Protein AF-0000000076344567 (afdb_homodimer)

Solvent-accessible surface area (backbone atoms only — not comparable to full-atom values): 13598 Å² total; per-residue (Å²): 131,78,65,81,36,56,46,54,62,53,52,70,66,54,84,58,47,42,49,48,35,62,71,49,71,51,82,70,24,29,34,24,39,29,33,40,60,44,65,60,63,74,26,29,35,82,85,33,30,39,35,44,37,30,70,36,54,34,31,32,37,35,37,40,58,94,84,44,74,48,74,44,80,39,41,57,37,22,30,39,60,46,53,51,54,42,35,35,24,52,24,75,22,51,26,33,33,41,37,39,30,46,56,73,50,46,75,50,47,70,53,83,73,84,75,56,88,76,51,54,83,44,49,26,66,75,78,80,112,130,77,66,80,37,56,46,55,63,53,52,70,66,58,83,58,47,41,50,48,33,61,72,49,70,50,82,69,24,30,34,25,38,31,33,41,60,43,66,61,64,74,26,27,35,83,87,32,28,38,34,43,36,28,70,35,52,33,31,33,40,35,36,41,57,96,86,44,75,48,73,45,80,40,43,56,36,22,29,38,59,46,54,52,54,42,35,36,24,52,23,76,21,51,26,33,33,40,36,40,29,47,55,75,50,45,76,53,47,69,52,81,72,84,75,57,88,76,52,54,82,44,48,25,70,74,76,82,112

Secondary structure (DSSP, 8-state):
-PPPEEHHHHHHH--STT--EEEEEETTEEEEEEEEEE----B--TT--EEEEEEEEEEEEEEEETTEEEEEEEETTEEEEE-TT-EEEEEEEEEEEEEEEETT--TTTT--SPPPTT-----S-GGG-/-PPPEEHHHHHHH--SBT--EEEEEETTEEEEEEEEEE----B--TT--EEEEEEEEEEEEEEEETTEEEEEEEETTEEEEE-TT-EEEEEEEEEEEEEEEETT--TTTT--SPPPTT-----S-TT--

Structure (mmCIF, N/CA/C/O backbone):
data_AF-0000000076344567-model_v1
#
loop_
_entity.id
_entity.type
_entity.pdbx_description
1 polymer 'Cupin type-2 domain-containing protein'
#
loop_
_atom_site.group_PDB
_atom_site.id
_atom_site.type_symbol
_atom_site.label_atom_id
_atom_site.label_alt_id
_atom_site.label_comp_id
_atom_site.label_asym_id
_atom_site.label_entity_id
_atom_site.label_seq_id
_atom_site.pdbx_PDB_ins_code
_atom_site.Cartn_x
_atom_site.Cartn_y
_atom_site.Cartn_z
_atom_site.occupancy
_atom_site.B_iso_or_equiv
_atom_site.auth_seq_id
_atom_site.auth_comp_id
_atom_site.auth_asym_id
_atom_site.auth_atom_id
_atom_site.pdbx_PDB_model_num
ATOM 1 N N . MET A 1 1 ? -16.391 12.883 2.844 1 79 1 MET A N 1
ATOM 2 C CA . MET A 1 1 ? -15.094 12.57 3.453 1 79 1 MET A CA 1
ATOM 3 C C . MET A 1 1 ? -14.852 11.062 3.471 1 79 1 MET A C 1
ATOM 5 O O . MET A 1 1 ? -15.734 10.289 3.836 1 79 1 MET A O 1
ATOM 9 N N . PRO A 1 2 ? -13.602 10.641 2.99 1 87.31 2 PRO A N 1
ATOM 10 C CA . PRO A 1 2 ? -13.367 9.203 3.082 1 87.31 2 PRO A CA 1
ATOM 11 C C . PRO A 1 2 ? -13.359 8.695 4.52 1 87.31 2 PRO A C 1
ATOM 13 O O . PRO A 1 2 ? -13.062 9.453 5.445 1 87.31 2 PRO A O 1
ATOM 16 N N . ALA A 1 3 ? -13.758 7.477 4.699 1 94.5 3 ALA A N 1
ATOM 17 C CA . ALA A 1 3 ? -13.727 6.832 6.012 1 94.5 3 ALA A CA 1
ATOM 18 C C . ALA A 1 3 ? -12.375 6.168 6.258 1 94.5 3 ALA A C 1
ATOM 20 O O . ALA A 1 3 ? -11.672 5.805 5.312 1 94.5 3 ALA A O 1
ATOM 21 N N . VAL A 1 4 ? -12.039 6.062 7.633 1 98.5 4 VAL A N 1
ATOM 22 C CA . VAL A 1 4 ? -10.906 5.223 8.016 1 98.5 4 VAL A CA 1
ATOM 23 C C . VAL A 1 4 ? -11.195 3.768 7.648 1 98.5 4 VAL A C 1
ATOM 25 O O . VAL A 1 4 ? -12.289 3.258 7.918 1 98.5 4 VAL A O 1
ATOM 28 N N . VAL A 1 5 ? -10.281 3.125 6.984 1 98.69 5 VAL A N 1
ATOM 29 C CA . VAL A 1 5 ? -10.414 1.725 6.598 1 98.69 5 VAL A CA 1
ATOM 30 C C . VAL A 1 5 ? -9.648 0.841 7.578 1 98.69 5 VAL A C 1
ATOM 32 O O . VAL A 1 5 ? -8.414 0.906 7.652 1 98.69 5 VAL A O 1
ATOM 35 N N . PRO A 1 6 ? -10.289 0.003 8.336 1 98.62 6 PRO A N 1
ATOM 36 C CA . PRO A 1 6 ? -9.609 -0.857 9.305 1 98.62 6 PRO A CA 1
ATOM 37 C C . PRO A 1 6 ? -9.039 -2.125 8.68 1 98.62 6 PRO A C 1
ATOM 39 O O . PRO A 1 6 ? -9.648 -3.195 8.773 1 98.62 6 PRO A O 1
ATOM 42 N N . ILE A 1 7 ? -7.844 -2.092 8.148 1 98.75 7 ILE A N 1
ATOM 43 C CA . ILE A 1 7 ? -7.254 -3.129 7.312 1 98.75 7 ILE A CA 1
ATOM 44 C C . ILE A 1 7 ? -7.047 -4.402 8.133 1 98.75 7 ILE A C 1
ATOM 46 O O . ILE A 1 7 ? -7.391 -5.496 7.684 1 98.75 7 ILE A O 1
ATOM 50 N N . ILE A 1 8 ? -6.453 -4.277 9.297 1 97.19 8 ILE A N 1
ATOM 51 C CA . ILE A 1 8 ? -6.164 -5.453 10.109 1 97.19 8 ILE A CA 1
ATOM 52 C C . ILE A 1 8 ? -7.465 -6.184 10.438 1 97.19 8 ILE A C 1
ATOM 54 O O . ILE A 1 8 ? -7.523 -7.414 10.391 1 97.19 8 ILE A O 1
ATOM 58 N N . ASP A 1 9 ? -8.523 -5.438 10.828 1 97.62 9 ASP A N 1
ATOM 59 C CA . ASP A 1 9 ? -9.82 -6.051 11.102 1 97.62 9 ASP A CA 1
ATOM 60 C C . ASP A 1 9 ? -10.359 -6.77 9.867 1 97.62 9 ASP A C 1
ATOM 62 O O . ASP A 1 9 ? -10.914 -7.867 9.969 1 97.62 9 ASP A O 1
ATOM 66 N N . GLN A 1 10 ? -10.266 -6.109 8.703 1 98.25 10 GLN A N 1
ATOM 67 C CA . GLN A 1 10 ? -10.75 -6.719 7.465 1 98.25 10 GLN A CA 1
ATOM 68 C C . GLN A 1 10 ? -9.992 -8.008 7.164 1 98.25 10 GLN A C 1
ATOM 70 O O . GLN A 1 10 ? -10.602 -9.031 6.824 1 98.25 10 GLN A O 1
ATOM 75 N N . LEU A 1 11 ? -8.688 -7.953 7.289 1 98.19 11 LEU A N 1
ATOM 76 C CA . LEU A 1 11 ? -7.871 -9.141 7.039 1 98.19 11 LEU A CA 1
ATOM 77 C C . LEU A 1 11 ? -8.242 -10.266 7.996 1 98.19 11 LEU A C 1
ATOM 79 O O . LEU A 1 11 ? -8.336 -11.43 7.594 1 98.19 11 LEU A O 1
ATOM 83 N N . SER A 1 12 ? -8.461 -9.922 9.234 1 97.06 12 SER A N 1
ATOM 84 C CA . SER A 1 12 ? -8.773 -10.914 10.258 1 97.06 12 SER A CA 1
ATOM 85 C C . SER A 1 12 ? -10.125 -11.57 9.992 1 97.06 12 SER A C 1
ATOM 87 O O . SER A 1 12 ? -10.367 -12.703 10.414 1 97.06 12 SER A O 1
ATOM 89 N N . ALA A 1 13 ? -10.961 -10.867 9.289 1 97.12 13 ALA A N 1
ATOM 90 C CA . ALA A 1 13 ? -12.328 -11.328 9.078 1 97.12 13 ALA A CA 1
ATOM 91 C C . ALA A 1 13 ? -12.422 -12.242 7.859 1 97.12 13 ALA A C 1
ATOM 93 O O . ALA A 1 13 ? -13.422 -12.938 7.672 1 97.12 13 ALA A O 1
ATOM 94 N N . ILE A 1 14 ? -11.414 -12.281 7.004 1 96.25 14 ILE A N 1
ATOM 95 C CA . ILE A 1 14 ? -11.484 -13.086 5.785 1 96.25 14 ILE A CA 1
ATOM 96 C C . ILE A 1 14 ? -11.219 -14.547 6.117 1 96.25 14 ILE A C 1
ATOM 98 O O . ILE A 1 14 ? -10.242 -14.875 6.785 1 96.25 14 ILE A O 1
ATOM 102 N N . ASP A 1 15 ? -12.062 -15.414 5.605 1 94.31 15 ASP A N 1
ATOM 103 C CA . ASP A 1 15 ? -11.883 -16.828 5.926 1 94.31 15 ASP A CA 1
ATOM 104 C C . ASP A 1 15 ? -11.859 -17.672 4.656 1 94.31 15 ASP A C 1
ATOM 106 O O . ASP A 1 15 ? -11.633 -18.891 4.723 1 94.31 15 ASP A O 1
ATOM 110 N N . THR A 1 16 ? -12.188 -17.172 3.535 1 96.38 16 THR A N 1
ATOM 111 C CA . THR A 1 16 ? -12.102 -17.875 2.252 1 96.38 16 THR A CA 1
ATOM 112 C C . THR A 1 16 ? -10.844 -17.453 1.5 1 96.38 16 THR A C 1
ATOM 114 O O . THR A 1 16 ? -10.625 -16.281 1.242 1 96.38 16 THR A O 1
ATOM 117 N N . PRO A 1 17 ? -10.023 -18.406 1.155 1 97.88 17 PRO A N 1
ATOM 118 C CA . PRO A 1 17 ? -8.805 -18.047 0.44 1 97.88 17 PRO A CA 1
ATOM 119 C C . PRO A 1 17 ? -9.062 -17.656 -1.015 1 97.88 17 PRO A C 1
ATOM 121 O O . PRO A 1 17 ? -10.078 -18.047 -1.59 1 97.88 17 PRO A O 1
ATOM 124 N N . TRP A 1 18 ? -8.094 -16.891 -1.597 1 98.06 18 TRP A N 1
ATOM 125 C CA . TRP A 1 18 ? -8.047 -16.531 -3.01 1 98.06 18 TRP A CA 1
ATOM 126 C C . TRP A 1 18 ? -9.344 -15.859 -3.441 1 98.06 18 TRP A C 1
ATOM 128 O O . TRP A 1 18 ? -9.883 -16.156 -4.516 1 98.06 18 TRP A O 1
ATOM 138 N N . ASP A 1 19 ? -9.859 -15.047 -2.592 1 96.38 19 ASP A N 1
ATOM 139 C CA . ASP A 1 19 ? -11.016 -14.195 -2.846 1 96.38 19 ASP A CA 1
ATOM 140 C C . ASP A 1 19 ? -10.742 -12.75 -2.43 1 96.38 19 A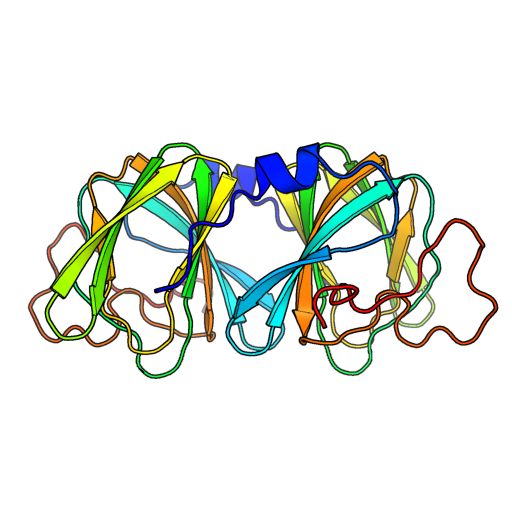SP A C 1
ATOM 142 O O . ASP A 1 19 ? -11.305 -12.266 -1.445 1 96.38 19 ASP A O 1
ATOM 146 N N . PRO A 1 20 ? -9.844 -12.078 -3.213 1 97.81 20 PRO A N 1
ATOM 147 C CA . PRO A 1 20 ? -9.492 -10.703 -2.854 1 97.81 20 PRO A CA 1
ATOM 148 C C . PRO A 1 20 ? -10.703 -9.773 -2.799 1 97.81 20 PRO A C 1
ATOM 150 O O . PRO A 1 20 ? -11.625 -9.906 -3.611 1 97.81 20 PRO A O 1
ATOM 153 N N . ARG A 1 21 ? -10.672 -8.867 -1.819 1 96.94 21 ARG A N 1
ATOM 154 C CA . ARG A 1 21 ? -11.727 -7.879 -1.644 1 96.94 21 ARG A CA 1
ATOM 155 C C . ARG A 1 21 ? -11.164 -6.465 -1.645 1 96.94 21 ARG A C 1
ATOM 157 O O . ARG A 1 21 ? -10.172 -6.188 -0.968 1 96.94 21 ARG A O 1
ATOM 164 N N . GLN A 1 22 ? -11.828 -5.617 -2.406 1 97.69 22 GLN A N 1
ATOM 165 C CA . GLN A 1 22 ? -11.383 -4.23 -2.482 1 97.69 22 GLN A CA 1
ATOM 166 C C . GLN A 1 22 ? -11.562 -3.52 -1.143 1 97.69 22 GLN A C 1
ATOM 168 O O . GLN A 1 22 ? -12.648 -3.551 -0.558 1 97.69 22 GLN A O 1
ATOM 173 N N . ALA A 1 23 ? -10.547 -2.898 -0.646 1 98.06 23 ALA A N 1
ATOM 174 C CA . ALA A 1 23 ? -10.586 -2.17 0.62 1 98.06 23 ALA A CA 1
ATOM 175 C C . ALA A 1 23 ? -10.656 -0.664 0.385 1 98.06 23 ALA A C 1
ATOM 177 O O . ALA A 1 23 ? -11.328 0.058 1.125 1 98.06 23 ALA A O 1
ATOM 178 N N . ALA A 1 24 ? -9.953 -0.177 -0.624 1 98.12 24 ALA A N 1
ATOM 179 C CA . ALA A 1 24 ? -9.875 1.24 -0.966 1 98.12 24 ALA A CA 1
ATOM 180 C C . ALA A 1 24 ? -9.367 1.434 -2.391 1 98.12 24 ALA A C 1
ATOM 182 O O . ALA A 1 24 ? -8.945 0.474 -3.041 1 98.12 24 ALA A O 1
ATOM 183 N N . THR A 1 25 ? -9.539 2.604 -2.9 1 98.12 25 THR A N 1
ATOM 184 C CA . THR A 1 25 ? -9 3.002 -4.195 1 98.12 25 THR A CA 1
ATOM 185 C C . THR A 1 25 ? -8.281 4.348 -4.098 1 98.12 25 THR A C 1
ATOM 187 O O . THR A 1 25 ? -8.656 5.191 -3.277 1 98.12 25 THR A O 1
ATOM 190 N N . PHE A 1 26 ? -7.219 4.477 -4.809 1 98.62 26 PHE A N 1
ATOM 191 C CA . PHE A 1 26 ? -6.488 5.734 -4.902 1 98.62 26 PHE A CA 1
ATOM 192 C C . PHE A 1 26 ? -5.766 5.844 -6.242 1 98.62 26 PHE A C 1
ATOM 194 O O . PHE A 1 26 ? -5.191 4.867 -6.723 1 98.62 26 PHE A O 1
ATOM 201 N N . ASN A 1 27 ? -5.793 7.012 -6.84 1 98.69 27 ASN A N 1
ATOM 202 C CA . ASN A 1 27 ? -5.094 7.289 -8.086 1 98.69 27 ASN A CA 1
ATOM 203 C C . ASN A 1 27 ? -5.312 6.176 -9.109 1 98.69 27 ASN A C 1
ATOM 205 O O . ASN A 1 27 ? -4.363 5.734 -9.766 1 98.69 27 ASN A O 1
ATOM 209 N N . GLY A 1 28 ? -6.48 5.68 -9.242 1 98.12 28 GLY A N 1
ATOM 210 C CA . GLY A 1 28 ? -6.82 4.668 -10.227 1 98.12 28 GLY A CA 1
ATOM 211 C C . GLY A 1 28 ? -6.309 3.285 -9.859 1 98.12 28 GLY A C 1
ATOM 212 O O . GLY A 1 28 ? -6.332 2.371 -10.688 1 98.12 28 GLY A O 1
ATOM 213 N N . GLN A 1 29 ? -5.824 3.072 -8.664 1 98.44 29 GLN A N 1
ATOM 214 C CA . GLN A 1 29 ? -5.367 1.782 -8.156 1 98.44 29 GLN A CA 1
ATOM 215 C C . GLN A 1 29 ? -6.336 1.228 -7.113 1 98.44 29 GLN A C 1
ATOM 217 O O . GLN A 1 29 ? -6.969 1.989 -6.379 1 98.44 29 GLN A O 1
ATOM 222 N N . ASP A 1 30 ? -6.43 -0.049 -7.055 1 98.44 30 ASP A N 1
ATOM 223 C CA . ASP A 1 30 ? -7.152 -0.706 -5.973 1 98.44 30 ASP A CA 1
ATOM 224 C C . ASP A 1 30 ? -6.191 -1.181 -4.883 1 98.44 30 ASP A C 1
ATOM 226 O O . ASP A 1 30 ? -5.07 -1.604 -5.176 1 98.44 30 ASP A O 1
ATOM 230 N N . ILE A 1 31 ? -6.59 -1.05 -3.684 1 98.81 31 ILE A N 1
ATOM 231 C CA . ILE A 1 31 ? -6.027 -1.773 -2.547 1 98.81 31 ILE A CA 1
ATOM 232 C C . ILE A 1 31 ? -6.969 -2.906 -2.145 1 98.81 31 ILE A C 1
ATOM 234 O O . ILE A 1 31 ? -8.148 -2.674 -1.859 1 98.81 31 ILE A O 1
ATOM 238 N N . LYS A 1 32 ? -6.492 -4.121 -2.139 1 98.62 32 LYS A N 1
ATOM 239 C CA . LYS A 1 32 ? -7.332 -5.27 -1.815 1 98.62 32 LYS A CA 1
ATOM 240 C C . LYS A 1 32 ? -6.758 -6.062 -0.644 1 98.62 32 LYS A C 1
ATOM 242 O O . LYS A 1 32 ? -5.543 -6.09 -0.446 1 98.62 32 LYS A O 1
ATOM 247 N N . VAL A 1 33 ? -7.629 -6.66 0.124 1 98.75 33 VAL A N 1
ATOM 248 C CA . VAL A 1 33 ? -7.25 -7.621 1.153 1 98.75 33 VAL A CA 1
ATOM 249 C C . VAL A 1 33 ? -7.527 -9.039 0.664 1 98.75 33 VAL A C 1
ATOM 251 O O . VAL A 1 33 ? -8.531 -9.289 -0.013 1 98.75 33 VAL A O 1
ATOM 254 N N . VAL A 1 34 ? -6.656 -9.961 0.992 1 98.69 34 VAL A N 1
ATOM 255 C CA . VAL A 1 34 ? -6.852 -11.336 0.522 1 98.69 34 VAL A CA 1
ATOM 256 C C . VAL A 1 34 ? -6.18 -12.312 1.486 1 98.69 34 VAL A C 1
ATOM 258 O O . VAL A 1 34 ? -5.117 -12.016 2.039 1 98.69 34 VAL A O 1
ATOM 261 N N . TYR A 1 35 ? -6.832 -13.406 1.754 1 98.69 35 TYR A N 1
ATOM 262 C CA . TYR A 1 35 ? -6.242 -14.555 2.424 1 98.69 35 TYR A CA 1
ATOM 263 C C . TYR A 1 35 ? -5.703 -15.562 1.412 1 98.69 35 TYR A C 1
ATOM 265 O O . TYR A 1 35 ? -6.406 -15.945 0.473 1 98.69 35 TYR A O 1
ATOM 273 N N . LEU A 1 36 ? -4.422 -15.898 1.499 1 98.75 36 LEU A N 1
ATOM 274 C CA . LEU A 1 36 ? -3.77 -16.859 0.61 1 98.75 36 LEU A CA 1
ATOM 275 C C . LEU A 1 36 ? -3.473 -18.156 1.338 1 98.75 36 LEU A C 1
ATOM 277 O O . LEU A 1 36 ? -2.91 -18.156 2.436 1 98.75 36 LEU A O 1
ATOM 281 N N . GLN A 1 37 ? -3.822 -19.234 0.734 1 98.69 37 GLN A N 1
ATOM 282 C CA . GLN A 1 37 ? -3.566 -20.547 1.287 1 98.69 37 GLN A CA 1
ATOM 283 C C . GLN A 1 37 ? -3.203 -21.547 0.187 1 98.69 37 GLN A C 1
ATOM 285 O O . GLN A 1 37 ? -3.971 -21.75 -0.756 1 98.69 37 GLN A O 1
ATOM 290 N N . GLY A 1 38 ? -2.074 -22.203 0.386 1 98.5 38 GLY A N 1
ATOM 291 C CA . GLY A 1 38 ? -1.64 -23.156 -0.628 1 98.5 38 GLY A CA 1
ATOM 292 C C . GLY A 1 38 ? -1.108 -22.484 -1.882 1 98.5 38 GLY A C 1
ATOM 293 O O . GLY A 1 38 ? -0.32 -21.547 -1.801 1 98.5 38 GLY A O 1
ATOM 294 N N . ASP A 1 39 ? -1.472 -23.031 -3.098 1 98.69 39 ASP A N 1
ATOM 295 C CA . ASP A 1 39 ? -0.856 -22.594 -4.352 1 98.69 39 ASP A CA 1
ATOM 296 C C . ASP A 1 39 ? -1.864 -21.875 -5.242 1 98.69 39 ASP A C 1
ATOM 298 O O . ASP A 1 39 ? -3.023 -22.297 -5.336 1 98.69 39 ASP A O 1
ATOM 302 N N . PHE A 1 40 ? -1.431 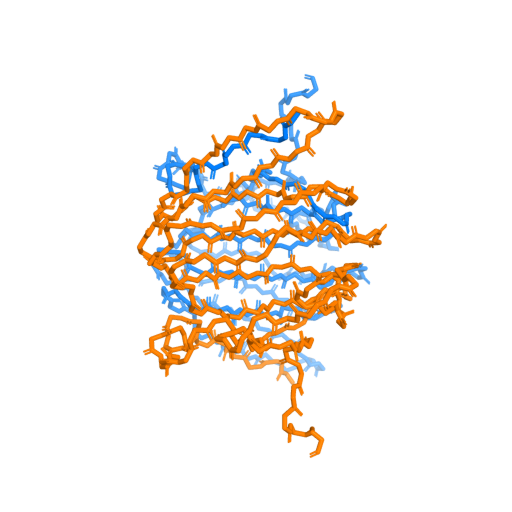-20.859 -5.91 1 98.62 40 PHE A N 1
ATOM 303 C CA . PHE A 1 40 ? -2.182 -20.219 -6.984 1 98.62 40 PHE A CA 1
ATOM 304 C C . PHE A 1 40 ? -1.726 -20.719 -8.344 1 98.62 40 PHE A C 1
ATOM 306 O O . PHE A 1 40 ? -0.985 -21.703 -8.43 1 98.62 40 PHE A O 1
ATOM 313 N N . ILE A 1 41 ? -2.176 -20.156 -9.414 1 98.56 41 ILE A N 1
ATOM 314 C CA . ILE A 1 41 ? -1.785 -20.516 -10.773 1 98.56 41 ILE A CA 1
ATOM 315 C C . ILE A 1 41 ? -0.719 -19.547 -11.281 1 98.56 41 ILE A C 1
ATOM 317 O O . ILE A 1 41 ? -0.614 -18.422 -10.789 1 98.56 41 ILE A O 1
ATOM 321 N N . TRP A 1 42 ? 0.135 -20.016 -12.234 1 98.06 42 TRP A N 1
ATOM 322 C CA . TRP A 1 42 ? 0.978 -19.094 -13 1 98.06 42 TRP A CA 1
ATOM 323 C C . TRP A 1 42 ? 0.13 -18.156 -13.844 1 98.06 42 TRP A C 1
ATOM 325 O O . TRP A 1 42 ? -0.774 -18.594 -14.555 1 98.06 42 TRP A O 1
ATOM 335 N N . HIS A 1 43 ? 0.37 -16.875 -13.758 1 98.5 43 HIS A N 1
ATOM 336 C CA . HIS A 1 43 ? -0.327 -15.859 -14.547 1 98.5 43 HIS A CA 1
ATOM 337 C C . HIS A 1 43 ? 0.505 -14.586 -14.664 1 98.5 43 HIS A C 1
ATOM 339 O O . HIS A 1 43 ? 1.586 -14.492 -14.078 1 98.5 43 HIS A O 1
ATOM 345 N N . SER A 1 44 ? 0.093 -13.633 -15.453 1 98.31 44 SER A N 1
ATOM 346 C CA . SER A 1 44 ? 0.694 -12.312 -15.578 1 98.31 44 SER A CA 1
ATOM 347 C C . SER A 1 44 ? -0.365 -11.25 -15.844 1 98.31 44 SER A C 1
ATOM 349 O O . SER A 1 44 ? -1.52 -11.57 -16.125 1 98.31 44 SER A O 1
ATOM 351 N N . HIS A 1 45 ? -0.122 -10.094 -15.531 1 98.56 45 HIS A N 1
ATOM 352 C CA . HIS A 1 45 ? -0.925 -8.93 -15.883 1 98.56 45 HIS A CA 1
ATOM 353 C C . HIS A 1 45 ? -0.201 -8.039 -16.891 1 98.56 45 HIS A C 1
ATOM 355 O O . HIS A 1 45 ? 0.877 -7.516 -16.594 1 98.56 45 HIS A O 1
ATOM 361 N N . SER A 1 46 ? -0.73 -7.781 -18.047 1 97.56 46 SER A N 1
ATOM 362 C CA . SER A 1 46 ? -0.033 -7.098 -19.125 1 97.56 46 SER A CA 1
ATOM 363 C C . SER A 1 46 ? -0.103 -5.582 -18.969 1 97.56 46 SER A C 1
ATOM 365 O O . SER A 1 46 ? 0.624 -4.848 -19.625 1 97.56 46 SER A O 1
ATOM 367 N N . ASP A 1 47 ? -0.879 -5.051 -18.062 1 97.88 47 ASP A N 1
ATOM 368 C CA . ASP A 1 47 ? -1.116 -3.611 -18.062 1 97.88 47 ASP A CA 1
ATOM 369 C C . ASP A 1 47 ? -0.947 -3.029 -16.672 1 97.88 47 ASP A C 1
ATOM 371 O O . ASP A 1 47 ? -1.349 -1.893 -16.406 1 97.88 47 ASP A O 1
ATOM 375 N N . THR A 1 48 ? -0.449 -3.807 -15.734 1 98.75 48 THR A N 1
ATOM 376 C CA . THR A 1 48 ? -0.299 -3.293 -14.375 1 98.75 48 THR A CA 1
ATOM 377 C C . THR A 1 48 ? 0.857 -3.986 -13.664 1 98.75 48 THR A C 1
ATOM 379 O O . THR A 1 48 ? 1.063 -5.191 -13.828 1 98.75 48 THR A O 1
ATOM 382 N N . ASP A 1 49 ? 1.675 -3.188 -12.914 1 98.81 49 ASP A N 1
ATOM 383 C CA . ASP A 1 49 ? 2.402 -3.773 -11.797 1 98.81 49 ASP A CA 1
ATOM 384 C C . ASP A 1 49 ? 1.441 -4.273 -10.719 1 98.81 49 ASP A C 1
ATOM 386 O O . ASP A 1 49 ? 0.299 -3.818 -10.633 1 98.81 49 ASP A O 1
ATOM 390 N N . GLU A 1 50 ? 1.834 -5.203 -9.938 1 98.81 50 GLU A N 1
ATOM 391 C CA . GLU A 1 50 ? 1.095 -5.707 -8.781 1 98.81 50 GLU A CA 1
ATOM 392 C C . GLU A 1 50 ? 1.982 -5.773 -7.543 1 98.81 50 GLU A C 1
ATOM 394 O O . GLU A 1 50 ? 3.094 -6.301 -7.598 1 98.81 50 GLU A O 1
ATOM 399 N N . VAL A 1 51 ? 1.579 -5.207 -6.477 1 98.94 51 VAL A N 1
ATOM 400 C CA . VAL A 1 51 ? 2.346 -5.188 -5.234 1 98.94 51 VAL A CA 1
ATOM 401 C C . VAL A 1 51 ? 1.73 -6.16 -4.23 1 98.94 51 VAL A C 1
ATOM 403 O O . VAL A 1 51 ? 0.511 -6.188 -4.051 1 98.94 51 VAL A O 1
ATOM 406 N N . PHE A 1 52 ? 2.504 -6.992 -3.613 1 98.94 52 PHE A N 1
ATOM 407 C CA . PHE A 1 52 ? 2.145 -7.82 -2.469 1 98.94 52 PHE A CA 1
ATOM 408 C C . PHE A 1 52 ? 2.791 -7.293 -1.193 1 98.94 52 PHE A C 1
ATOM 410 O O . PHE A 1 52 ? 4.012 -7.129 -1.132 1 98.94 52 PHE A O 1
ATOM 417 N N . LEU A 1 53 ? 2.084 -6.961 -0.201 1 98.94 53 LEU A N 1
ATOM 418 C CA . LEU A 1 53 ? 2.568 -6.625 1.134 1 98.94 53 LEU A CA 1
ATOM 419 C C . LEU A 1 53 ? 2.039 -7.613 2.168 1 98.94 53 LEU A C 1
ATOM 421 O O . LEU A 1 53 ? 0.847 -7.605 2.486 1 98.94 53 LEU A O 1
ATOM 425 N N . VAL A 1 54 ? 2.906 -8.445 2.715 1 98.88 54 VAL A N 1
ATOM 426 C CA . VAL A 1 54 ? 2.482 -9.484 3.645 1 98.88 54 VAL A CA 1
ATOM 427 C C . VAL A 1 54 ? 2.217 -8.875 5.02 1 98.88 54 VAL A C 1
ATOM 429 O O . VAL A 1 54 ? 3.102 -8.25 5.609 1 98.88 54 VAL A O 1
ATOM 432 N N . GLN A 1 55 ? 0.982 -9.086 5.48 1 98.62 55 GLN A N 1
ATOM 433 C CA . GLN A 1 55 ? 0.598 -8.523 6.773 1 98.62 55 GLN A CA 1
ATOM 434 C C . GLN A 1 55 ? 0.649 -9.578 7.871 1 98.62 55 GLN A C 1
ATOM 436 O O . GLN A 1 55 ? 0.847 -9.25 9.047 1 98.62 55 GLN A O 1
ATOM 441 N N . GLU A 1 56 ? 0.366 -10.766 7.559 1 98.31 56 GLU A N 1
ATOM 442 C CA . GLU A 1 56 ? 0.419 -11.93 8.445 1 98.31 56 GLU A CA 1
ATOM 443 C C . GLU A 1 56 ? 0.912 -13.164 7.703 1 98.31 56 GLU A C 1
ATOM 445 O O . GLU A 1 56 ? 0.596 -13.359 6.527 1 98.31 56 GLU A O 1
ATOM 450 N N . GLY A 1 57 ? 1.642 -14.047 8.43 1 98.56 57 GLY A N 1
ATOM 451 C CA . GLY A 1 57 ? 2.082 -15.305 7.859 1 98.56 57 GLY A CA 1
ATOM 452 C C . GLY A 1 57 ? 3.225 -15.148 6.871 1 98.56 57 GLY A C 1
ATOM 453 O O . GLY A 1 57 ? 4.082 -14.281 7.043 1 98.56 57 GLY A O 1
ATOM 454 N N . SER A 1 58 ? 3.336 -16.125 5.988 1 98.88 58 SER A N 1
ATOM 455 C CA . SER A 1 58 ? 4.402 -16.156 4.996 1 98.88 58 SER A CA 1
ATOM 456 C C . SER A 1 58 ? 3.959 -16.875 3.725 1 98.88 58 SER A C 1
ATOM 458 O O . SER A 1 58 ? 2.92 -17.531 3.711 1 98.88 58 SER A O 1
ATOM 460 N N . MET A 1 59 ? 4.711 -16.672 2.697 1 98.88 59 MET A N 1
ATOM 461 C CA . MET A 1 59 ? 4.434 -17.297 1.404 1 98.88 59 MET A CA 1
ATOM 462 C C . MET A 1 59 ? 5.691 -17.328 0.538 1 98.88 59 MET A C 1
ATOM 464 O O . MET A 1 59 ? 6.684 -16.672 0.853 1 98.88 59 MET A O 1
ATOM 468 N N . GLN A 1 60 ? 5.586 -18.109 -0.472 1 98.88 60 GLN A N 1
ATOM 469 C CA . GLN A 1 60 ? 6.582 -18.062 -1.537 1 98.88 60 GLN A CA 1
ATOM 470 C C . GLN A 1 60 ? 6.004 -17.438 -2.801 1 98.88 60 GLN A C 1
ATOM 472 O O . GLN A 1 60 ? 4.793 -17.469 -3.023 1 98.88 60 GLN A O 1
ATOM 477 N N . MET A 1 61 ? 6.828 -16.766 -3.557 1 98.88 61 MET A N 1
ATOM 478 C CA . MET A 1 61 ? 6.48 -16.156 -4.84 1 98.88 61 MET A CA 1
ATOM 479 C C . MET A 1 61 ? 7.336 -16.734 -5.961 1 98.88 61 MET A C 1
ATOM 481 O O . MET A 1 61 ? 8.539 -16.484 -6.027 1 98.88 61 MET A O 1
ATOM 485 N N . GLY A 1 62 ? 6.766 -17.594 -6.785 1 98.75 62 GLY A N 1
ATOM 486 C CA . GLY A 1 62 ? 7.445 -17.984 -8.008 1 98.75 62 GLY A CA 1
ATOM 487 C C . GLY A 1 62 ? 7.43 -16.891 -9.07 1 98.75 62 GLY A C 1
ATOM 488 O O . GLY A 1 62 ? 6.41 -16.234 -9.266 1 98.75 62 GLY A O 1
ATOM 489 N N . VAL A 1 63 ? 8.516 -16.656 -9.727 1 98.38 63 VAL A N 1
ATOM 490 C CA . VAL A 1 63 ? 8.586 -15.719 -10.836 1 98.38 63 VAL A CA 1
ATOM 491 C C . VAL A 1 63 ? 9.297 -16.375 -12.023 1 98.38 63 VAL A C 1
ATOM 493 O O . VAL A 1 63 ? 10.148 -17.25 -11.844 1 98.38 63 VAL A O 1
ATOM 496 N N . ARG A 1 64 ? 8.883 -15.992 -13.156 1 97.31 64 ARG A N 1
ATOM 497 C CA . ARG A 1 64 ? 9.484 -16.484 -14.391 1 97.31 64 ARG A CA 1
ATOM 498 C C . ARG A 1 64 ? 9.922 -15.344 -15.297 1 97.31 64 ARG A C 1
ATOM 500 O O . ARG A 1 64 ? 9.117 -14.469 -15.625 1 97.31 64 ARG A O 1
ATOM 507 N N . GLU A 1 65 ? 11.148 -15.297 -15.602 1 93.06 65 GLU A N 1
ATOM 508 C CA . GLU A 1 65 ? 11.75 -14.336 -16.516 1 93.06 65 GLU A CA 1
ATOM 509 C C . GLU A 1 65 ? 12.547 -15.047 -17.625 1 93.06 65 GLU A C 1
ATOM 511 O O . GLU A 1 65 ? 13.453 -15.828 -17.328 1 93.06 65 GLU A O 1
ATOM 516 N N . ALA A 1 66 ? 12.18 -14.828 -18.828 1 92 66 ALA A N 1
ATOM 517 C CA . ALA A 1 66 ? 12.836 -15.438 -19.984 1 92 66 ALA A CA 1
ATOM 518 C C . ALA A 1 66 ? 12.898 -16.953 -19.844 1 92 66 ALA A C 1
ATOM 520 O O . ALA A 1 66 ? 13.945 -17.578 -20.062 1 92 66 ALA A O 1
ATOM 521 N N . GLY A 1 67 ? 11.852 -17.469 -19.312 1 91.19 67 GLY A N 1
ATOM 522 C CA . GLY A 1 67 ? 11.711 -18.906 -19.234 1 91.19 67 GLY A CA 1
ATOM 523 C C . GLY A 1 67 ? 12.383 -19.516 -18.016 1 91.19 67 GLY A C 1
ATOM 524 O O . GLY A 1 67 ? 12.297 -20.719 -17.781 1 91.19 67 GLY A O 1
ATOM 525 N N . VAL A 1 68 ? 13.102 -18.719 -17.297 1 96.19 68 VAL A N 1
ATOM 526 C CA . VAL A 1 68 ? 13.797 -19.203 -16.094 1 96.19 68 VAL A CA 1
ATOM 527 C C . VAL A 1 68 ? 12.953 -18.906 -14.859 1 96.19 68 VAL A C 1
ATOM 529 O O . VAL A 1 68 ? 12.555 -17.766 -14.625 1 96.19 68 VAL A O 1
ATOM 532 N N . GLU A 1 69 ? 12.703 -19.984 -14.078 1 97.31 69 GLU A N 1
ATOM 533 C CA . GLU A 1 69 ? 11.898 -19.859 -12.867 1 97.31 69 GLU A CA 1
ATOM 534 C C . GLU A 1 69 ? 12.773 -19.625 -11.648 1 97.31 69 GLU A C 1
ATOM 536 O O . GLU A 1 69 ? 13.852 -20.219 -11.523 1 97.31 69 GLU A O 1
ATOM 541 N N . SER A 1 70 ? 12.391 -18.766 -10.828 1 97.38 70 SER A N 1
ATOM 542 C CA . SER A 1 70 ? 12.961 -18.562 -9.5 1 97.38 70 SER A CA 1
ATOM 543 C C . SER A 1 70 ? 11.867 -18.328 -8.461 1 97.38 70 SER A C 1
ATOM 545 O O . SER A 1 70 ? 10.695 -18.188 -8.812 1 97.38 70 SER A O 1
ATOM 547 N N . ALA A 1 71 ? 12.266 -18.453 -7.234 1 97.94 71 ALA A N 1
ATOM 548 C CA . ALA A 1 71 ? 11.305 -18.25 -6.156 1 97.94 71 ALA A CA 1
ATOM 549 C C . ALA A 1 71 ? 11.883 -17.359 -5.062 1 97.94 71 ALA A C 1
ATOM 551 O O . ALA A 1 71 ? 13.07 -17.453 -4.734 1 97.94 71 ALA A O 1
ATOM 552 N N . LEU A 1 72 ? 11.023 -16.531 -4.496 1 98.19 72 LEU A N 1
ATOM 553 C CA . LEU A 1 72 ? 11.336 -15.695 -3.348 1 98.19 72 LEU A CA 1
ATOM 554 C C . LEU A 1 72 ? 10.438 -16.031 -2.164 1 98.19 72 LEU A C 1
ATOM 556 O O . LEU A 1 72 ? 9.32 -16.516 -2.348 1 98.19 72 LEU A O 1
ATOM 560 N N . THR A 1 73 ? 11.031 -15.812 -1.011 1 98.81 73 THR A N 1
ATOM 561 C CA . THR A 1 73 ? 10.227 -15.945 0.199 1 98.81 73 THR A CA 1
ATOM 562 C C . THR A 1 73 ? 9.766 -14.578 0.693 1 98.81 73 THR A C 1
ATOM 564 O O . THR A 1 73 ? 10.555 -13.633 0.74 1 98.81 73 THR A O 1
ATOM 567 N N . LEU A 1 74 ? 8.531 -14.445 0.986 1 98.88 74 LEU A N 1
ATOM 568 C CA . LEU A 1 74 ? 7.969 -13.258 1.611 1 98.88 74 LEU A CA 1
ATOM 569 C C . LEU A 1 74 ? 7.453 -13.562 3.012 1 98.88 74 LEU A C 1
ATOM 571 O O . LEU A 1 74 ? 6.594 -14.43 3.184 1 98.88 74 LEU A O 1
ATOM 575 N N . ASN A 1 75 ? 8.016 -12.906 3.961 1 98.81 75 ASN A N 1
ATOM 576 C CA . ASN A 1 75 ? 7.559 -12.984 5.344 1 98.81 75 ASN A CA 1
ATOM 577 C C . ASN A 1 75 ? 6.754 -11.742 5.734 1 98.81 75 ASN A C 1
ATOM 579 O O . ASN A 1 75 ? 6.645 -10.797 4.953 1 98.81 75 ASN A O 1
ATOM 583 N N . LYS A 1 76 ? 6.141 -11.844 6.961 1 98.62 76 LYS A N 1
ATOM 584 C CA . LYS A 1 76 ? 5.41 -10.688 7.473 1 98.62 76 LYS A CA 1
ATOM 585 C C . LYS A 1 76 ? 6.23 -9.406 7.324 1 98.62 76 LYS A C 1
ATOM 587 O O . LYS A 1 76 ? 7.391 -9.359 7.746 1 98.62 76 LYS A O 1
ATOM 592 N N . GLY A 1 77 ? 5.617 -8.414 6.672 1 98.38 77 GLY A N 1
ATOM 593 C CA . GLY A 1 77 ? 6.273 -7.121 6.535 1 98.38 77 GLY A CA 1
ATOM 594 C C . GLY A 1 77 ? 7.031 -6.973 5.23 1 98.38 77 GLY A C 1
ATOM 595 O O . GLY A 1 77 ? 7.426 -5.863 4.859 1 98.38 77 GLY A O 1
ATOM 596 N N . ASP A 1 78 ? 7.266 -8.07 4.547 1 98.81 78 ASP A N 1
ATOM 597 C CA . ASP A 1 78 ? 7.953 -8.016 3.258 1 98.81 78 ASP A CA 1
ATOM 598 C C . ASP A 1 78 ? 7.016 -7.531 2.156 1 98.81 78 ASP A C 1
ATOM 600 O O . ASP A 1 78 ? 5.824 -7.855 2.16 1 98.81 78 ASP A O 1
ATOM 604 N N . LEU A 1 79 ? 7.52 -6.73 1.252 1 98.94 79 LEU A N 1
ATOM 605 C CA . LEU A 1 79 ? 6.832 -6.215 0.073 1 98.94 79 LEU A CA 1
ATOM 606 C C . LEU A 1 79 ? 7.539 -6.656 -1.205 1 98.94 79 LEU A C 1
ATOM 608 O O . LEU A 1 79 ? 8.766 -6.672 -1.267 1 98.94 79 LEU A O 1
ATOM 612 N N . TYR A 1 80 ? 6.789 -7.066 -2.174 1 98.94 80 TYR A N 1
ATOM 613 C CA . TYR A 1 80 ? 7.34 -7.41 -3.479 1 98.94 80 TYR A CA 1
ATOM 614 C C . TYR A 1 80 ? 6.504 -6.805 -4.602 1 98.94 80 TYR A C 1
ATOM 616 O O . TYR A 1 80 ? 5.273 -6.859 -4.566 1 98.94 80 TYR A O 1
ATOM 624 N N . VAL A 1 81 ? 7.156 -6.18 -5.512 1 98.88 81 VAL A N 1
ATOM 625 C CA . VAL A 1 81 ? 6.508 -5.633 -6.699 1 98.88 81 VAL A CA 1
ATOM 626 C C . VAL A 1 81 ? 6.688 -6.59 -7.875 1 98.88 81 VAL A C 1
ATOM 628 O O . VAL A 1 81 ? 7.809 -6.836 -8.32 1 98.88 81 VAL A O 1
ATOM 631 N N . VAL A 1 82 ? 5.625 -7.176 -8.32 1 98.75 82 VAL A N 1
ATOM 632 C CA . VAL A 1 82 ? 5.629 -7.93 -9.57 1 98.75 82 VAL A CA 1
ATOM 633 C C . VAL A 1 82 ? 5.52 -6.973 -10.75 1 98.75 82 VAL A C 1
ATOM 635 O O . VAL A 1 82 ? 4.48 -6.332 -10.945 1 98.75 82 VAL A O 1
ATOM 638 N N . PRO A 1 83 ? 6.543 -6.875 -11.562 1 98.25 83 PRO A N 1
ATOM 639 C CA . PRO A 1 83 ? 6.457 -5.961 -12.703 1 98.25 83 PRO A CA 1
ATOM 640 C C . PRO A 1 83 ? 5.387 -6.375 -13.711 1 98.25 83 PRO A C 1
ATOM 642 O O . PRO A 1 83 ? 5.121 -7.566 -13.883 1 98.25 83 PRO A O 1
ATOM 645 N N . MET A 1 84 ? 4.832 -5.316 -14.336 1 98 84 MET A N 1
ATOM 646 C CA . MET A 1 84 ? 3.912 -5.551 -15.445 1 98 84 MET A CA 1
ATOM 647 C C . MET A 1 84 ? 4.484 -6.582 -16.422 1 98 84 MET A C 1
ATOM 649 O O . MET A 1 84 ? 5.66 -6.512 -16.781 1 98 84 MET A O 1
ATOM 653 N N . GLY A 1 85 ? 3.691 -7.602 -16.75 1 97.81 85 GLY A N 1
ATOM 654 C CA . GLY A 1 85 ? 4.07 -8.586 -17.75 1 97.81 85 GLY A CA 1
ATOM 655 C C . GLY A 1 85 ? 4.824 -9.766 -17.172 1 97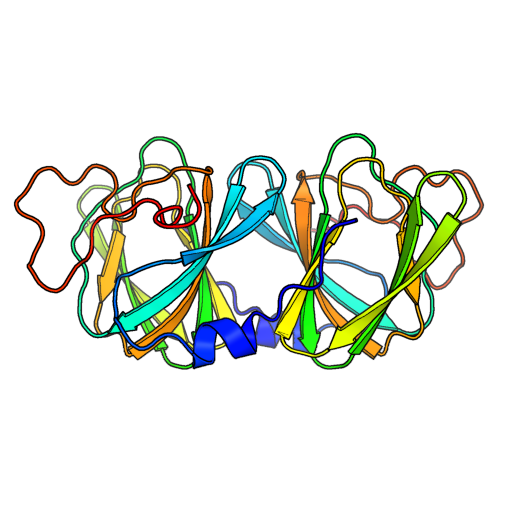.81 85 GLY A C 1
ATOM 656 O O . GLY A 1 85 ? 5 -10.781 -17.844 1 97.81 85 GLY A O 1
ATOM 657 N N . GLN A 1 86 ? 5.348 -9.688 -16 1 97.88 86 GLN A N 1
ATOM 658 C CA . GLN A 1 86 ? 6.109 -10.781 -15.406 1 97.88 86 GLN A CA 1
ATOM 659 C C . GLN A 1 86 ? 5.191 -11.922 -14.977 1 97.88 86 GLN A C 1
ATOM 661 O O . GLN A 1 86 ? 4.207 -11.695 -14.266 1 97.88 86 GLN A O 1
ATOM 666 N N . GLU A 1 87 ? 5.48 -13.086 -15.406 1 98.25 87 GLU A N 1
ATOM 667 C CA . GLU A 1 87 ? 4.758 -14.25 -14.906 1 98.25 87 GLU A CA 1
ATOM 668 C C . GLU A 1 87 ? 5.09 -14.531 -13.445 1 98.25 87 GLU A C 1
ATOM 670 O O . GLU A 1 87 ? 6.258 -14.484 -13.047 1 98.25 87 GLU A O 1
ATOM 675 N N . HIS A 1 88 ? 4.062 -14.781 -12.633 1 98.75 88 HIS A N 1
ATOM 676 C CA . HIS A 1 88 ? 4.277 -15 -11.211 1 98.75 88 HIS A CA 1
ATOM 677 C C . HIS A 1 88 ? 3.229 -15.953 -10.641 1 98.75 88 HIS A C 1
ATOM 679 O O . HIS A 1 88 ? 2.182 -16.172 -11.25 1 98.75 88 HIS A O 1
ATOM 685 N N . ARG A 1 89 ? 3.549 -16.594 -9.547 1 98.69 89 ARG A N 1
ATOM 686 C CA . ARG A 1 89 ? 2.695 -17.578 -8.883 1 98.69 89 ARG A CA 1
ATOM 687 C C . ARG A 1 89 ? 2.949 -17.594 -7.379 1 98.69 89 ARG A C 1
ATOM 689 O O . ARG A 1 89 ? 3.949 -18.156 -6.918 1 98.69 89 ARG A O 1
ATOM 696 N N . PRO A 1 90 ? 2.012 -16.969 -6.582 1 98.88 90 PRO A N 1
ATOM 697 C CA . PRO A 1 90 ? 2.078 -17.266 -5.152 1 98.88 90 PRO A CA 1
ATOM 698 C C . PRO A 1 90 ? 1.907 -18.766 -4.859 1 98.88 90 PRO A C 1
ATOM 700 O O . PRO A 1 90 ? 1.043 -19.422 -5.449 1 98.88 90 PRO A O 1
ATOM 703 N N . PHE A 1 91 ? 2.758 -19.312 -3.926 1 98.81 91 PHE A N 1
ATOM 704 C CA . PHE A 1 91 ? 2.602 -20.719 -3.568 1 98.81 91 PHE A CA 1
ATOM 705 C C . PHE A 1 91 ? 3.141 -20.984 -2.17 1 98.81 91 PHE A C 1
ATOM 707 O O . PHE A 1 91 ? 3.725 -20.094 -1.544 1 98.81 91 PHE A O 1
ATOM 714 N N . ASN A 1 92 ? 2.805 -22.234 -1.667 1 98.75 92 ASN A N 1
ATOM 715 C CA . ASN A 1 92 ? 3.156 -22.562 -0.289 1 98.75 92 ASN A CA 1
ATOM 716 C C . ASN A 1 92 ? 2.766 -21.438 0.669 1 98.75 92 ASN A C 1
ATOM 718 O O . ASN A 1 92 ? 3.576 -21.016 1.495 1 98.75 92 ASN A O 1
ATOM 722 N N . ALA A 1 93 ? 1.516 -21 0.521 1 98.75 93 ALA A N 1
ATOM 723 C CA . ALA A 1 93 ? 1.119 -19.781 1.22 1 98.75 93 ALA A CA 1
ATOM 724 C C . ALA A 1 93 ? 0.251 -20.094 2.434 1 98.75 93 ALA A C 1
ATOM 726 O O . ALA A 1 93 ? -0.573 -21.016 2.391 1 98.75 93 ALA A O 1
ATOM 727 N N . ASP A 1 94 ? 0.445 -19.531 3.447 1 98.81 94 ASP A N 1
ATOM 728 C CA . ASP A 1 94 ? -0.434 -19.25 4.578 1 98.81 94 ASP A CA 1
ATOM 729 C C . ASP A 1 94 ? -0.236 -17.812 5.09 1 98.81 94 ASP A C 1
ATOM 731 O O . ASP A 1 94 ? 0.558 -17.594 6.004 1 98.81 94 ASP A O 1
ATOM 735 N N . ALA A 1 95 ? -0.967 -16.922 4.41 1 98.75 95 ALA A N 1
ATOM 736 C CA . ALA A 1 95 ? -0.644 -15.516 4.629 1 98.75 95 ALA A CA 1
ATOM 737 C C . ALA A 1 95 ? -1.859 -14.625 4.375 1 98.75 95 ALA A C 1
ATOM 739 O O . ALA A 1 95 ? -2.727 -14.969 3.566 1 98.75 95 ALA A O 1
ATOM 740 N N . ARG A 1 96 ? -1.973 -13.555 5.066 1 98.88 96 ARG A N 1
ATOM 741 C CA . ARG A 1 96 ? -2.873 -12.438 4.777 1 98.88 96 ARG A CA 1
ATOM 742 C C . ARG A 1 96 ? -2.107 -11.258 4.199 1 98.88 96 ARG A C 1
ATOM 744 O O . ARG A 1 96 ? -1.095 -10.828 4.758 1 98.88 96 ARG A O 1
ATOM 751 N N . VAL A 1 97 ? -2.631 -10.789 3.045 1 98.81 97 VAL A N 1
ATOM 752 C CA . VAL A 1 97 ? -1.81 -9.938 2.197 1 98.81 97 VAL A CA 1
ATOM 753 C C . VAL A 1 97 ? -2.637 -8.75 1.699 1 98.81 97 VAL A C 1
ATOM 755 O O . VAL A 1 97 ? -3.834 -8.891 1.435 1 98.81 97 VAL A O 1
ATOM 758 N N . LEU A 1 98 ? -2.002 -7.586 1.633 1 98.88 98 LEU A N 1
ATOM 759 C CA . LEU A 1 98 ? -2.545 -6.48 0.847 1 98.88 98 LEU A CA 1
ATOM 760 C C . LEU A 1 98 ? -2.023 -6.527 -0.586 1 98.88 98 LEU A C 1
ATOM 762 O O . LEU A 1 98 ? -0.84 -6.785 -0.813 1 98.88 98 LEU A O 1
ATOM 766 N N . LEU A 1 99 ? -2.9 -6.301 -1.508 1 98.81 99 LEU A N 1
ATOM 767 C CA . LEU A 1 99 ? -2.557 -6.168 -2.92 1 98.81 99 LEU A CA 1
ATOM 768 C C . LEU A 1 99 ? -2.801 -4.746 -3.408 1 98.81 99 LEU A C 1
ATOM 770 O O . LEU A 1 99 ? -3.795 -4.117 -3.037 1 98.81 99 LEU A O 1
ATOM 774 N N . PHE A 1 100 ? -1.913 -4.207 -4.113 1 98.88 100 PHE A N 1
ATOM 775 C CA . PHE A 1 100 ? -2.076 -2.939 -4.816 1 98.88 100 PHE A CA 1
ATOM 776 C C . PHE A 1 100 ? -1.915 -3.131 -6.32 1 98.88 100 PHE A C 1
ATOM 778 O O . PHE A 1 100 ? -0.911 -3.68 -6.777 1 98.88 100 PHE A O 1
ATOM 785 N N . GLU A 1 101 ? -2.801 -2.744 -7.09 1 98.75 101 GLU A N 1
ATOM 786 C CA . GLU A 1 101 ? -2.789 -2.918 -8.539 1 98.75 101 GLU A CA 1
ATOM 787 C C . GLU A 1 101 ? -3.83 -2.025 -9.211 1 98.75 101 GLU A C 1
ATOM 789 O O . GLU A 1 101 ? -4.656 -1.408 -8.531 1 98.75 101 GLU A O 1
ATOM 794 N N . LYS A 1 102 ? -3.713 -1.944 -10.539 1 98.56 102 LYS A N 1
ATOM 795 C CA . LYS A 1 102 ? -4.672 -1.153 -11.305 1 98.56 102 LYS A CA 1
ATOM 796 C C . LYS A 1 102 ? -6.105 -1.565 -10.984 1 98.56 102 LYS A C 1
ATOM 798 O O . LYS A 1 102 ? -6.406 -2.756 -10.883 1 98.56 102 LYS A O 1
ATOM 803 N N . ARG A 1 103 ? -6.941 -0.548 -10.836 1 97.88 103 ARG A N 1
ATOM 804 C CA . ARG A 1 103 ? -8.352 -0.792 -10.562 1 97.88 103 ARG A CA 1
ATOM 805 C C . ARG A 1 103 ? -8.961 -1.72 -11.609 1 97.88 103 ARG A C 1
ATOM 807 O O . ARG A 1 103 ? -8.719 -1.557 -12.805 1 97.88 103 ARG A O 1
ATOM 814 N N . GLY A 1 104 ? -9.703 -2.723 -11.164 1 96.5 104 GLY A N 1
ATOM 815 C CA . GLY A 1 104 ? -10.422 -3.607 -12.07 1 96.5 104 GLY A CA 1
ATOM 816 C C . GLY A 1 104 ? -9.617 -4.828 -12.477 1 96.5 104 GLY A C 1
ATOM 817 O O . GLY A 1 104 ? -10.109 -5.691 -13.203 1 96.5 104 GLY A O 1
ATOM 818 N N . THR A 1 105 ? -8.383 -4.949 -12.055 1 98 105 THR A N 1
ATOM 819 C CA . THR A 1 105 ? -7.547 -6.09 -12.406 1 98 105 THR A CA 1
ATOM 820 C C . THR A 1 105 ? -8.164 -7.391 -11.891 1 98 105 THR A C 1
ATOM 822 O O . THR A 1 105 ? -8.523 -7.496 -10.719 1 98 105 THR A O 1
ATOM 825 N N . VAL A 1 106 ? -8.312 -8.289 -12.805 1 97.69 106 VAL A N 1
ATOM 826 C CA . VAL A 1 106 ? -8.758 -9.625 -12.438 1 97.69 106 VAL A CA 1
ATOM 827 C C . VAL A 1 106 ? -7.586 -10.43 -11.891 1 97.69 106 VAL A C 1
ATOM 829 O O . VAL A 1 106 ? -6.492 -10.414 -12.461 1 97.69 106 VAL A O 1
ATOM 832 N N . ASN A 1 107 ? -7.797 -11.211 -10.766 1 98.06 107 ASN A N 1
ATOM 833 C CA . ASN A 1 107 ? -6.699 -11.805 -10.016 1 98.06 107 ASN A CA 1
ATOM 834 C C . ASN A 1 107 ? -6.02 -12.922 -10.812 1 98.06 107 ASN A C 1
ATOM 836 O O . ASN A 1 107 ? -4.855 -13.234 -10.578 1 98.06 107 ASN A O 1
ATOM 840 N N . THR A 1 108 ? -6.566 -13.484 -11.836 1 98.31 108 THR A N 1
ATOM 841 C CA . THR A 1 108 ? -5.953 -14.562 -12.602 1 98.31 108 THR A CA 1
ATOM 842 C C . THR A 1 108 ? -5.25 -14.016 -13.844 1 98.31 108 THR A C 1
ATOM 844 O O . THR A 1 108 ? -4.715 -14.781 -14.648 1 98.31 108 THR A O 1
ATOM 847 N N . GLY A 1 109 ? -5.316 -12.68 -13.961 1 97.81 109 GLY A N 1
ATOM 848 C CA . GLY A 1 109 ? -4.59 -12.023 -15.039 1 97.81 109 GLY A CA 1
ATOM 849 C C . GLY A 1 109 ? -4.938 -12.57 -16.406 1 97.81 109 GLY A C 1
ATOM 850 O O . GLY A 1 109 ? -6.113 -12.672 -16.766 1 97.81 109 GLY A O 1
ATOM 851 N N . ASP A 1 110 ? -3.91 -12.938 -17.141 1 96.12 110 ASP A N 1
ATOM 852 C CA . ASP A 1 110 ? -4.059 -13.352 -18.531 1 96.12 110 ASP A CA 1
ATOM 853 C C . ASP A 1 110 ? -4.191 -14.867 -18.641 1 96.12 110 ASP A C 1
ATOM 855 O O . ASP A 1 110 ? -4.09 -15.43 -19.734 1 96.12 110 ASP A O 1
ATOM 859 N N . PHE A 1 111 ? -4.383 -15.469 -17.578 1 96.56 111 PHE A N 1
ATOM 860 C CA . PHE A 1 111 ? -4.5 -16.922 -17.578 1 96.56 111 PHE A CA 1
ATOM 861 C C . PHE A 1 111 ? -5.676 -17.375 -18.438 1 96.56 111 PHE A C 1
ATOM 863 O O . PHE A 1 111 ? -6.789 -16.875 -18.297 1 96.56 111 PHE A O 1
ATOM 870 N N . GLU A 1 112 ? -5.457 -18.344 -19.344 1 94.88 112 GLU A N 1
ATOM 871 C CA . GLU A 1 112 ? -6.48 -18.797 -20.266 1 94.88 112 GLU A CA 1
ATOM 872 C C . GLU A 1 112 ? -6.906 -20.234 -19.969 1 94.88 112 GLU A C 1
ATOM 874 O O . GLU A 1 112 ? -7.77 -20.781 -20.656 1 94.88 112 GLU A O 1
ATOM 879 N N . GLY A 1 113 ? -6.473 -20.906 -19.031 1 95.5 113 GLY A N 1
ATOM 880 C CA . GLY A 1 113 ? -6.812 -22.281 -18.719 1 95.5 113 GLY A CA 1
ATOM 881 C C . GLY A 1 113 ? -8.008 -22.406 -17.797 1 95.5 113 GLY A C 1
ATOM 882 O O . GLY A 1 113 ? -8.75 -21.422 -17.594 1 95.5 113 GLY A O 1
ATOM 883 N N . GLU A 1 114 ? -8.273 -23.609 -17.406 1 96.88 114 GLU A N 1
ATOM 884 C CA . GLU A 1 114 ? -9.312 -23.844 -16.406 1 96.88 114 GLU A CA 1
ATOM 885 C C . GLU A 1 114 ? -8.844 -23.438 -15.008 1 96.88 114 GLU A C 1
ATOM 887 O O . GLU A 1 114 ? -7.828 -23.953 -14.523 1 96.88 114 GLU A O 1
ATOM 892 N N . VAL A 1 115 ? -9.539 -22.547 -14.414 1 96.88 115 VAL A N 1
ATOM 893 C CA . VAL A 1 115 ? -9.18 -22.078 -13.086 1 96.88 115 VAL A CA 1
ATOM 894 C C . VAL A 1 115 ? -9.523 -23.141 -12.047 1 96.88 115 VAL A C 1
ATOM 896 O O . VAL A 1 115 ? -10.664 -23.609 -11.992 1 96.88 115 VAL A O 1
ATOM 899 N N . PRO A 1 116 ? -8.508 -23.547 -11.297 1 96.94 116 PRO A N 1
ATOM 900 C CA . PRO A 1 116 ? -8.812 -24.531 -10.266 1 96.94 116 PRO A CA 1
ATOM 901 C C . PRO A 1 116 ? -9.961 -24.109 -9.359 1 96.94 116 PRO A C 1
ATOM 903 O O . PRO A 1 116 ? -10.133 -22.922 -9.086 1 96.94 116 PRO A O 1
ATOM 906 N N . GLY A 1 117 ? -10.734 -25.062 -8.781 1 95.12 117 GLY A N 1
ATOM 907 C CA . GLY A 1 117 ? -11.953 -24.828 -8.023 1 95.12 117 GLY A CA 1
ATOM 908 C C . GLY A 1 117 ? -11.742 -24 -6.773 1 95.12 117 GLY A C 1
ATOM 909 O O . GLY A 1 117 ? -12.656 -23.297 -6.328 1 95.12 117 GLY A O 1
ATOM 910 N N . HIS A 1 118 ? -10.578 -24.094 -6.172 1 96 118 HIS A N 1
ATOM 911 C CA . HIS A 1 118 ? -10.328 -23.391 -4.914 1 96 118 HIS A CA 1
ATOM 912 C C . HIS A 1 118 ? -10 -21.922 -5.148 1 96 118 HIS A C 1
ATOM 914 O O . HIS A 1 118 ? -9.852 -21.156 -4.195 1 96 118 HIS A O 1
ATOM 920 N N . ILE A 1 119 ? -9.812 -21.531 -6.371 1 96.56 119 ILE A N 1
ATOM 921 C CA . ILE A 1 119 ? -9.516 -20.156 -6.719 1 96.56 119 ILE A CA 1
ATOM 922 C C . ILE A 1 119 ? -10.781 -19.453 -7.203 1 96.56 119 ILE A C 1
ATOM 924 O O . ILE A 1 119 ? -11.445 -19.938 -8.125 1 96.56 119 ILE A O 1
ATOM 928 N N . HIS A 1 120 ? -11.125 -18.344 -6.562 1 95.06 120 HIS A N 1
ATOM 929 C CA . HIS A 1 120 ? -12.211 -17.484 -7.012 1 95.06 120 HIS A CA 1
ATOM 930 C C . HIS A 1 120 ? -11.703 -16.406 -7.969 1 95.06 120 HIS A C 1
ATOM 932 O O . HIS A 1 120 ? -10.977 -15.5 -7.559 1 95.06 120 HIS A O 1
ATOM 938 N N . GLN A 1 121 ? -12.07 -16.547 -9.211 1 95.94 121 GLN A N 1
ATOM 939 C CA . GLN A 1 121 ? -11.68 -15.531 -10.188 1 95.94 121 GLN A CA 1
ATOM 940 C C . GLN A 1 121 ? -12.539 -14.281 -10.047 1 95.94 121 GLN A C 1
ATOM 942 O O . GLN A 1 121 ? -13.766 -14.344 -10.148 1 95.94 121 GLN A O 1
ATOM 947 N N . THR A 1 122 ? -11.922 -13.117 -9.789 1 95.75 122 THR A N 1
ATOM 948 C CA . THR A 1 122 ? -12.656 -11.898 -9.453 1 95.75 122 THR A CA 1
ATOM 949 C C . THR A 1 122 ? -11.75 -10.68 -9.562 1 95.75 122 THR A C 1
ATOM 951 O O . THR A 1 122 ? -10.523 -10.797 -9.523 1 95.75 122 THR A O 1
ATOM 954 N N . ASP A 1 123 ? -12.328 -9.508 -9.734 1 95.19 123 ASP A N 1
ATOM 955 C CA . ASP A 1 123 ? -11.57 -8.266 -9.656 1 95.19 123 ASP A CA 1
ATOM 956 C C . ASP A 1 123 ? -11.672 -7.637 -8.266 1 95.19 123 ASP A C 1
ATOM 958 O O . ASP A 1 123 ? -11.203 -6.52 -8.047 1 95.19 123 ASP A O 1
ATOM 962 N N . GLY A 1 124 ? -12.273 -8.312 -7.348 1 92.94 124 GLY A N 1
ATOM 963 C CA . GLY A 1 124 ? -12.367 -7.895 -5.961 1 92.94 124 GLY A CA 1
ATOM 964 C C . GLY A 1 124 ? -13.531 -6.961 -5.691 1 92.94 124 GLY A C 1
ATOM 965 O O . GLY A 1 124 ? -13.711 -6.492 -4.566 1 92.94 124 GLY A O 1
ATOM 966 N N . ARG A 1 125 ? -14.328 -6.379 -6.758 1 84.5 125 ARG A N 1
ATOM 967 C CA . ARG A 1 125 ? -15.414 -5.414 -6.602 1 84.5 125 ARG A CA 1
ATOM 968 C C . ARG A 1 125 ? -16.75 -6.121 -6.402 1 84.5 125 ARG A C 1
ATOM 970 O O . ARG A 1 125 ? -17.797 -5.477 -6.359 1 84.5 125 ARG A O 1
ATOM 977 N N . SER A 1 126 ? -16.844 -7.32 -6.371 1 60.81 126 SER A N 1
ATOM 978 C CA . SER A 1 126 ? -18.125 -8.039 -6.449 1 60.81 126 SER A CA 1
ATOM 979 C C . SER A 1 126 ? -19.25 -7.215 -5.852 1 60.81 126 SER A C 1
ATOM 981 O O . SER A 1 126 ? -20.312 -7.062 -6.469 1 60.81 126 SER A O 1
ATOM 983 N N . GLY A 1 127 ? -19.812 -7.23 -4.367 1 42 127 GLY A N 1
ATOM 984 C CA . GLY A 1 127 ? -21.219 -7.156 -3.992 1 42 127 GLY A CA 1
ATOM 985 C C . GLY A 1 127 ? -21.766 -5.742 -4.012 1 42 127 GLY A C 1
ATOM 986 O O . GLY A 1 127 ? -22.906 -5.512 -3.629 1 42 127 GLY A O 1
ATOM 987 N N . SER A 1 128 ? -21.016 -4.723 -3.863 1 34.19 128 SER A N 1
ATOM 988 C CA . SER A 1 128 ? -21.828 -3.535 -3.643 1 34.19 128 SER A CA 1
ATOM 989 C C . SER A 1 128 ? -22.375 -2.986 -4.957 1 34.19 128 SER A C 1
ATOM 991 O O . SER A 1 128 ? -22.719 -1.805 -5.047 1 34.19 128 SER A O 1
ATOM 993 N N . ASP A 1 129 ? -22.25 -3.584 -6.07 1 28.19 129 ASP A N 1
ATOM 994 C CA . ASP A 1 129 ? -23.297 -3.016 -6.902 1 28.19 129 ASP A CA 1
ATOM 995 C C . ASP A 1 129 ? -24.672 -3.232 -6.273 1 28.19 129 ASP A C 1
ATOM 997 O O . ASP A 1 129 ? -24.938 -4.281 -5.684 1 28.19 129 ASP A O 1
ATOM 1001 N N . MET B 1 1 ? 15.305 -8.648 -12.023 1 79.06 1 MET B N 1
ATOM 1002 C CA . MET B 1 1 ? 14.234 -9.062 -11.117 1 79.06 1 MET B CA 1
ATOM 1003 C C . MET B 1 1 ? 14.164 -8.141 -9.906 1 79.06 1 MET B C 1
ATOM 1005 O O . MET B 1 1 ? 15.188 -7.816 -9.305 1 79.06 1 MET B O 1
ATOM 1009 N N . PRO B 1 2 ? 12.883 -7.648 -9.57 1 87.5 2 PRO B N 1
ATOM 1010 C CA . PRO B 1 2 ? 12.828 -6.82 -8.367 1 87.5 2 PRO B CA 1
ATOM 1011 C C . PRO B 1 2 ? 13.219 -7.582 -7.105 1 87.5 2 PRO B C 1
ATOM 1013 O O . PRO B 1 2 ? 13.07 -8.805 -7.051 1 87.5 2 PRO B O 1
ATOM 1016 N N . ALA B 1 3 ? 13.789 -6.891 -6.176 1 94.69 3 ALA B N 1
ATOM 1017 C CA . ALA B 1 3 ? 14.133 -7.473 -4.883 1 94.69 3 ALA B CA 1
ATOM 1018 C C . ALA B 1 3 ? 12.961 -7.387 -3.91 1 94.69 3 ALA B C 1
ATOM 1020 O O . ALA B 1 3 ? 12.094 -6.523 -4.051 1 94.69 3 ALA B O 1
ATOM 1021 N N . VAL B 1 4 ? 12.984 -8.406 -2.924 1 98.5 4 VAL B N 1
ATOM 1022 C CA . VAL B 1 4 ? 12.078 -8.281 -1.786 1 98.5 4 VAL B CA 1
ATOM 1023 C C . VAL B 1 4 ? 12.43 -7.039 -0.972 1 98.5 4 VAL B C 1
ATOM 1025 O O . VAL B 1 4 ? 13.602 -6.797 -0.682 1 98.5 4 VAL B O 1
ATOM 1028 N N . VAL B 1 5 ? 11.461 -6.23 -0.656 1 98.69 5 VAL B N 1
ATOM 1029 C CA . VAL B 1 5 ? 11.656 -5.027 0.144 1 98.69 5 VAL B CA 1
ATOM 1030 C C . VAL B 1 5 ? 11.25 -5.297 1.591 1 98.69 5 VAL B C 1
ATOM 1032 O O . VAL B 1 5 ? 10.07 -5.535 1.879 1 98.69 5 VAL B O 1
ATOM 1035 N N . PRO B 1 6 ? 12.148 -5.254 2.531 1 98.62 6 PRO B N 1
ATOM 1036 C CA . PRO B 1 6 ? 11.828 -5.523 3.936 1 98.62 6 PRO B CA 1
ATOM 1037 C C . PRO B 1 6 ? 11.273 -4.297 4.656 1 98.62 6 PRO B C 1
ATOM 1039 O O . PRO B 1 6 ? 12 -3.617 5.383 1 98.62 6 PRO B O 1
ATOM 1042 N N . ILE B 1 7 ? 9.977 -4.062 4.605 1 98.75 7 ILE B N 1
ATOM 1043 C CA . ILE B 1 7 ? 9.328 -2.824 5.027 1 98.75 7 ILE B CA 1
ATOM 1044 C C . ILE B 1 7 ? 9.469 -2.656 6.539 1 98.75 7 ILE B C 1
ATOM 1046 O O . ILE B 1 7 ? 9.812 -1.573 7.02 1 98.75 7 ILE B O 1
ATOM 1050 N N . ILE B 1 8 ? 9.18 -3.678 7.297 1 97.25 8 ILE B N 1
ATOM 1051 C CA . ILE B 1 8 ? 9.242 -3.584 8.75 1 97.25 8 ILE B CA 1
ATOM 1052 C C . ILE B 1 8 ? 10.656 -3.207 9.188 1 97.25 8 ILE B C 1
ATOM 1054 O O . ILE B 1 8 ? 10.836 -2.365 10.07 1 97.25 8 ILE B O 1
ATOM 1058 N N . ASP B 1 9 ? 11.688 -3.857 8.594 1 97.69 9 ASP B N 1
ATOM 1059 C CA . ASP B 1 9 ? 13.07 -3.518 8.906 1 97.69 9 ASP B CA 1
ATOM 1060 C C . ASP B 1 9 ? 13.367 -2.059 8.57 1 97.69 9 ASP B C 1
ATOM 1062 O O . ASP B 1 9 ? 14.055 -1.368 9.328 1 97.69 9 ASP B O 1
ATOM 1066 N N . GLN B 1 10 ? 12.906 -1.617 7.387 1 98.25 10 GLN B N 1
ATOM 1067 C CA . GLN B 1 10 ? 13.133 -0.234 6.984 1 98.25 10 GLN B CA 1
ATOM 1068 C C . GLN B 1 10 ? 12.484 0.738 7.965 1 98.25 10 GLN B C 1
ATOM 1070 O O . GLN B 1 10 ? 13.102 1.717 8.383 1 98.25 10 GLN B O 1
ATOM 1075 N N . LEU B 1 11 ? 11.25 0.461 8.305 1 98.25 11 LEU B N 1
ATOM 1076 C CA . LEU B 1 11 ? 10.547 1.318 9.25 1 98.25 11 LEU B CA 1
ATOM 1077 C C . LEU B 1 11 ? 11.266 1.355 10.594 1 98.25 11 LEU B C 1
ATOM 1079 O O . LEU B 1 11 ? 11.383 2.418 11.211 1 98.25 11 LEU B O 1
ATOM 1083 N N . SER B 1 12 ? 11.742 0.222 11.047 1 97.12 12 SER B N 1
ATOM 1084 C CA . SER B 1 12 ? 12.406 0.121 12.336 1 97.12 12 SER B CA 1
ATOM 1085 C C . SER B 1 12 ? 13.719 0.899 12.352 1 97.12 12 SER B C 1
ATOM 1087 O O . SER B 1 12 ? 14.18 1.329 13.406 1 97.12 12 SER B O 1
ATOM 1089 N N . ALA B 1 13 ? 14.266 1.071 11.18 1 97.19 13 ALA B N 1
ATOM 1090 C CA . ALA B 1 13 ? 15.586 1.681 11.078 1 97.19 13 ALA B CA 1
ATOM 1091 C C . ALA B 1 13 ? 15.484 3.201 11.008 1 97.19 13 ALA B C 1
ATOM 1093 O O . ALA B 1 13 ? 16.484 3.904 11.18 1 97.19 13 ALA B O 1
ATOM 1094 N N . ILE B 1 14 ? 14.312 3.766 10.758 1 96.31 14 ILE B N 1
ATOM 1095 C CA . ILE B 1 14 ? 14.18 5.211 10.617 1 96.31 14 ILE B CA 1
ATOM 1096 C C . ILE B 1 14 ? 14.164 5.871 11.992 1 96.31 14 ILE B C 1
ATOM 1098 O O . ILE B 1 14 ? 13.414 5.453 12.883 1 96.31 14 ILE B O 1
ATOM 1102 N N . ASP B 1 15 ? 14.953 6.902 12.141 1 94.56 15 ASP B N 1
ATOM 1103 C CA . ASP B 1 15 ? 15.016 7.547 13.453 1 94.56 15 ASP B CA 1
ATOM 1104 C C . ASP B 1 15 ? 14.781 9.047 13.336 1 94.56 15 ASP B C 1
ATOM 1106 O O . ASP B 1 15 ? 14.734 9.758 14.344 1 94.56 15 ASP B O 1
ATOM 1110 N N . THR B 1 16 ? 14.766 9.625 12.188 1 96.5 16 THR B N 1
ATOM 1111 C CA . THR B 1 16 ? 14.461 11.031 11.961 1 96.5 16 THR B CA 1
ATOM 1112 C C . THR B 1 16 ? 13.016 11.195 11.5 1 96.5 16 THR B C 1
ATOM 1114 O O . THR B 1 16 ? 12.602 10.609 10.492 1 96.5 16 THR B O 1
ATOM 1117 N N . PRO B 1 17 ? 12.25 11.969 12.211 1 97.88 17 PRO B N 1
ATOM 1118 C CA . PRO B 1 17 ? 10.852 12.141 11.797 1 97.88 17 PRO B CA 1
ATOM 1119 C C . PRO B 1 17 ? 10.711 13.023 10.562 1 97.88 17 PRO B C 1
ATOM 1121 O O . PRO B 1 17 ? 11.594 13.836 10.273 1 97.88 17 PRO B O 1
ATOM 1124 N N . TRP B 1 18 ? 9.555 12.867 9.859 1 98.06 18 TRP B N 1
ATOM 1125 C CA . TRP B 1 18 ? 9.141 13.703 8.742 1 98.06 18 TRP B CA 1
ATOM 1126 C C . TRP B 1 18 ? 10.211 13.75 7.66 1 98.06 18 TRP B C 1
ATOM 1128 O O . TRP B 1 18 ? 10.508 14.812 7.109 1 98.06 18 TRP B O 1
ATOM 1138 N N . ASP B 1 19 ? 10.812 12.633 7.426 1 96.44 19 ASP B N 1
ATOM 1139 C CA . ASP B 1 19 ? 11.781 12.414 6.352 1 96.44 19 ASP B CA 1
ATOM 1140 C C . ASP B 1 19 ? 11.453 11.148 5.57 1 96.44 19 ASP B C 1
ATOM 1142 O O . ASP B 1 19 ? 12.18 10.156 5.66 1 96.44 19 ASP B O 1
ATOM 1146 N N . PRO B 1 20 ? 10.32 11.211 4.805 1 97.88 20 PRO B N 1
ATOM 1147 C CA . PRO B 1 20 ? 9.914 10.016 4.062 1 97.88 20 PRO B CA 1
ATOM 1148 C C . PRO B 1 20 ? 10.992 9.516 3.105 1 97.88 20 PRO B C 1
ATOM 1150 O O . PRO B 1 20 ? 11.695 10.32 2.492 1 97.88 20 PRO B O 1
ATOM 1153 N N . ARG B 1 21 ? 11.094 8.195 3.02 1 96.94 21 ARG B N 1
ATOM 1154 C CA . ARG B 1 21 ? 12.039 7.547 2.123 1 96.94 21 ARG B CA 1
ATOM 1155 C C . ARG B 1 21 ? 11.336 6.574 1.184 1 96.94 21 ARG B C 1
ATOM 1157 O O . ARG B 1 21 ? 10.508 5.773 1.618 1 96.94 21 ARG B O 1
ATOM 1164 N N . GLN B 1 22 ? 11.703 6.676 -0.083 1 97.69 22 GLN B N 1
ATOM 1165 C CA . GLN B 1 22 ? 11.094 5.793 -1.073 1 97.69 22 GLN B CA 1
ATOM 1166 C C . GLN B 1 22 ? 11.508 4.344 -0.843 1 97.69 22 GLN B C 1
ATOM 1168 O O . GLN B 1 22 ? 12.703 4.043 -0.725 1 97.69 22 GLN B O 1
ATOM 1173 N N . ALA B 1 23 ? 10.586 3.459 -0.774 1 98.06 23 ALA B N 1
ATOM 1174 C CA . ALA B 1 23 ? 10.844 2.037 -0.569 1 98.06 23 ALA B CA 1
ATOM 1175 C C . ALA B 1 23 ? 10.688 1.257 -1.871 1 98.06 23 ALA B C 1
ATOM 1177 O O . ALA B 1 23 ? 11.438 0.311 -2.131 1 98.06 23 ALA B O 1
ATOM 1178 N N . ALA B 1 24 ? 9.719 1.626 -2.676 1 98.12 24 ALA B N 1
ATOM 1179 C CA . ALA B 1 24 ? 9.406 0.969 -3.941 1 98.12 24 ALA B CA 1
ATOM 1180 C C . ALA B 1 24 ? 8.555 1.87 -4.832 1 98.12 24 ALA B C 1
ATOM 1182 O O . ALA B 1 24 ? 8.102 2.932 -4.395 1 98.12 24 ALA B O 1
ATOM 1183 N N . THR B 1 25 ? 8.461 1.525 -6.074 1 98.12 25 THR B N 1
ATOM 1184 C CA . THR B 1 25 ? 7.59 2.195 -7.031 1 98.12 25 THR B CA 1
ATOM 1185 C C . THR B 1 25 ? 6.777 1.176 -7.824 1 98.12 25 THR B C 1
ATOM 1187 O O . THR B 1 25 ? 7.234 0.056 -8.062 1 98.12 25 THR B O 1
ATOM 1190 N N . PHE B 1 26 ? 5.555 1.519 -8.102 1 98.62 26 PHE B N 1
ATOM 1191 C CA . PHE B 1 26 ? 4.688 0.7 -8.938 1 98.62 26 PHE B CA 1
ATOM 1192 C C . PHE B 1 26 ? 3.664 1.564 -9.664 1 98.62 26 PHE B C 1
ATOM 1194 O O . PHE B 1 26 ? 3.104 2.494 -9.078 1 98.62 26 PHE B O 1
ATOM 1201 N N . ASN B 1 27 ? 3.422 1.27 -10.914 1 98.69 27 ASN B N 1
ATOM 1202 C CA . ASN B 1 27 ? 2.424 1.966 -11.719 1 98.69 27 ASN B CA 1
ATOM 1203 C C . ASN B 1 27 ? 2.52 3.479 -11.539 1 98.69 27 ASN B C 1
ATOM 1205 O O . ASN B 1 27 ? 1.501 4.156 -11.383 1 98.69 27 ASN B O 1
ATOM 1209 N N . GLY B 1 28 ? 3.672 4.02 -11.516 1 98.12 28 GLY B N 1
ATOM 1210 C CA . GLY B 1 28 ? 3.883 5.453 -11.422 1 98.12 28 GLY B CA 1
ATOM 1211 C C . GLY B 1 28 ? 3.623 6.004 -10.031 1 98.12 28 GLY B C 1
ATOM 1212 O O . GLY B 1 28 ? 3.543 7.219 -9.844 1 98.12 28 GLY B O 1
ATOM 1213 N N . GLN B 1 29 ? 3.461 5.168 -9.031 1 98.44 29 GLN B N 1
ATOM 1214 C CA . GLN B 1 29 ? 3.281 5.555 -7.637 1 98.44 29 GLN B CA 1
ATOM 1215 C C . GLN B 1 29 ? 4.52 5.227 -6.809 1 98.44 29 GLN B C 1
ATOM 1217 O O . GLN B 1 29 ? 5.211 4.242 -7.082 1 98.44 29 GLN B O 1
ATOM 1222 N N . ASP B 1 30 ? 4.777 6.02 -5.836 1 98.5 30 ASP B N 1
ATOM 1223 C CA . ASP B 1 30 ? 5.805 5.695 -4.852 1 98.5 30 ASP B CA 1
ATOM 1224 C C . ASP B 1 30 ? 5.188 5.07 -3.602 1 98.5 30 ASP B C 1
ATOM 1226 O O . ASP B 1 30 ? 4.082 5.438 -3.195 1 98.5 30 ASP B O 1
ATOM 1230 N N . ILE B 1 31 ? 5.836 4.121 -3.068 1 98.81 31 ILE B N 1
ATOM 1231 C CA . ILE B 1 31 ? 5.648 3.656 -1.699 1 98.81 31 ILE B CA 1
ATOM 1232 C C . ILE B 1 31 ? 6.777 4.184 -0.816 1 98.81 31 ILE B C 1
ATOM 1234 O O . ILE B 1 31 ? 7.957 3.947 -1.097 1 98.81 31 ILE B O 1
ATOM 1238 N N . LYS B 1 32 ? 6.453 4.918 0.222 1 98.62 32 LYS B N 1
ATOM 1239 C CA . LYS B 1 32 ? 7.469 5.508 1.09 1 98.62 32 LYS B CA 1
ATOM 1240 C C . LYS B 1 32 ? 7.281 5.055 2.537 1 98.62 32 LYS B C 1
ATOM 1242 O O . LYS B 1 32 ? 6.16 4.773 2.965 1 98.62 32 LYS B O 1
ATOM 1247 N N . VAL B 1 33 ? 8.375 4.957 3.246 1 98.75 33 VAL B N 1
ATOM 1248 C CA . VAL B 1 33 ? 8.359 4.746 4.691 1 98.75 33 VAL B CA 1
ATOM 1249 C C . VAL B 1 33 ? 8.68 6.055 5.406 1 98.75 33 VAL B C 1
ATOM 1251 O O . VAL B 1 33 ? 9.508 6.84 4.945 1 98.75 33 VAL B O 1
ATOM 1254 N N . VAL B 1 34 ? 8.016 6.305 6.508 1 98.69 34 VAL B N 1
ATOM 1255 C CA . VAL B 1 34 ? 8.242 7.562 7.219 1 98.69 34 VAL B CA 1
ATOM 1256 C C . VAL B 1 34 ? 7.934 7.379 8.703 1 98.69 34 VAL B C 1
ATOM 1258 O O . VAL B 1 34 ? 7.008 6.652 9.062 1 98.69 34 VAL B O 1
ATOM 1261 N N . TYR B 1 35 ? 8.75 7.949 9.547 1 98.75 35 TYR B N 1
ATOM 1262 C CA . TYR B 1 35 ? 8.477 8.109 10.969 1 98.75 35 TYR B CA 1
ATOM 1263 C C . TYR B 1 35 ? 7.828 9.461 11.25 1 98.75 35 TYR B C 1
ATOM 1265 O O . TYR B 1 35 ? 8.328 10.5 10.805 1 98.75 35 TYR B O 1
ATOM 1273 N N . LEU B 1 36 ? 6.648 9.461 11.859 1 98.81 36 LEU B N 1
ATOM 1274 C CA . LEU B 1 36 ? 5.914 10.672 12.203 1 98.81 36 LEU B CA 1
ATOM 1275 C C . LEU B 1 36 ? 5.949 10.922 13.703 1 98.81 36 LEU B C 1
ATOM 1277 O O . LEU B 1 36 ? 5.668 10.023 14.492 1 98.81 36 LEU B O 1
ATOM 1281 N N . GLN B 1 37 ? 6.266 12.102 14.062 1 98.69 37 GLN B N 1
ATOM 1282 C CA . GLN B 1 37 ? 6.297 12.5 15.469 1 98.69 37 GLN B CA 1
ATOM 1283 C C . GLN B 1 37 ? 5.797 13.93 15.641 1 98.69 37 GLN B C 1
ATOM 1285 O O . GLN B 1 37 ? 6.34 14.859 15.039 1 98.69 37 GLN B O 1
ATOM 1290 N N . GLY B 1 38 ? 4.836 14.086 16.531 1 98.5 38 GLY B N 1
ATOM 1291 C CA . GLY B 1 38 ? 4.285 15.414 16.734 1 98.5 38 GLY B CA 1
ATOM 1292 C C . GLY B 1 38 ? 3.398 15.875 15.594 1 98.5 38 GLY B C 1
ATOM 1293 O O . GLY B 1 38 ? 2.551 15.117 15.117 1 98.5 38 GLY B O 1
ATOM 1294 N N . ASP B 1 39 ? 3.52 17.188 15.188 1 98.69 39 ASP B N 1
ATOM 1295 C CA . ASP B 1 39 ? 2.58 17.797 14.25 1 98.69 39 ASP B CA 1
ATOM 1296 C C . ASP B 1 39 ? 3.262 18.125 12.922 1 98.69 39 ASP B C 1
ATOM 1298 O O . ASP B 1 39 ? 4.398 18.594 12.906 1 98.69 39 ASP B O 1
ATOM 1302 N N . PHE B 1 40 ? 2.553 17.922 11.836 1 98.62 40 PHE B N 1
ATOM 1303 C CA . PHE B 1 40 ? 2.953 18.406 10.523 1 98.62 40 PHE B CA 1
ATOM 1304 C C . PHE B 1 40 ? 2.246 19.719 10.195 1 98.62 40 PHE B C 1
ATOM 1306 O O . PHE B 1 40 ? 1.646 20.344 11.07 1 98.62 40 PHE B O 1
ATOM 1313 N N . ILE B 1 41 ? 2.369 20.219 9 1 98.56 41 ILE B N 1
ATOM 1314 C CA . ILE B 1 41 ? 1.713 21.438 8.539 1 98.56 41 ILE B CA 1
ATOM 1315 C C . ILE B 1 41 ? 0.458 21.078 7.75 1 98.56 41 ILE B C 1
ATOM 1317 O O . ILE B 1 41 ? 0.343 19.969 7.219 1 98.56 41 ILE B O 1
ATOM 1321 N N . TRP B 1 42 ? -0.531 22.016 7.734 1 98.06 42 TRP B N 1
ATOM 1322 C CA . TRP B 1 42 ? -1.628 21.906 6.777 1 98.06 42 TRP B CA 1
ATOM 1323 C C . TRP B 1 42 ? -1.116 22.047 5.348 1 98.06 42 TRP B C 1
ATOM 1325 O O . TRP B 1 42 ? -0.363 22.969 5.031 1 98.06 42 TRP B O 1
ATOM 1335 N N . HIS B 1 43 ? -1.481 21.125 4.48 1 98.5 43 HIS B N 1
ATOM 1336 C CA . HIS B 1 43 ? -1.109 21.156 3.07 1 98.5 43 HIS B CA 1
ATOM 1337 C C . HIS B 1 43 ? -2.086 20.344 2.227 1 98.5 43 HIS B C 1
ATOM 1339 O O . HIS B 1 43 ? -2.998 19.703 2.764 1 98.5 43 HIS B O 1
ATOM 1345 N N . SER B 1 44 ? -1.978 20.391 0.936 1 98.31 44 SER B N 1
ATOM 1346 C CA . SER B 1 44 ? -2.738 19.578 -0.001 1 98.31 44 SER B CA 1
ATOM 1347 C C . SER B 1 44 ? -1.903 19.219 -1.225 1 98.31 44 SER B C 1
ATOM 1349 O O . SER B 1 44 ? -0.83 19.781 -1.439 1 98.31 44 SER B O 1
ATOM 1351 N N . HIS B 1 45 ? -2.209 18.203 -1.85 1 98.5 45 HIS B N 1
ATOM 1352 C CA . HIS B 1 45 ? -1.649 17.797 -3.137 1 98.5 45 HIS B CA 1
ATOM 1353 C C . HIS B 1 45 ? -2.688 17.906 -4.246 1 98.5 45 HIS B C 1
ATOM 1355 O O . HIS B 1 45 ? -3.721 17.234 -4.207 1 98.5 45 HIS B O 1
ATOM 1361 N N . SER B 1 46 ? -2.477 18.672 -5.277 1 97.38 46 SER B N 1
ATOM 1362 C CA . SER B 1 46 ? -3.486 18.969 -6.285 1 97.38 46 SER B CA 1
ATOM 1363 C C . SER B 1 46 ? -3.553 17.891 -7.352 1 97.38 46 SER B C 1
ATOM 1365 O O . SER B 1 46 ? -4.496 17.844 -8.141 1 97.38 46 SER B O 1
ATOM 1367 N N . ASP B 1 47 ? -2.65 16.953 -7.398 1 97.88 47 ASP B N 1
ATOM 1368 C CA . ASP B 1 47 ? -2.584 16.062 -8.547 1 97.88 47 ASP B CA 1
ATOM 1369 C C . ASP B 1 47 ? -2.477 14.602 -8.094 1 97.88 47 ASP B C 1
ATOM 1371 O O . ASP B 1 47 ? -2.166 13.719 -8.898 1 97.88 47 ASP B O 1
ATOM 1375 N N . THR B 1 48 ? -2.641 14.344 -6.832 1 98.75 48 THR B N 1
ATOM 1376 C CA . THR B 1 48 ? -2.516 12.969 -6.359 1 98.75 48 THR B CA 1
ATOM 1377 C C . THR B 1 48 ? -3.383 12.742 -5.125 1 98.75 48 THR B C 1
ATOM 1379 O O . THR B 1 48 ? -3.49 13.617 -4.266 1 98.75 48 THR B O 1
ATOM 1382 N N . ASP B 1 49 ? -4.082 11.57 -5.074 1 98.81 49 ASP B N 1
ATOM 1383 C CA . ASP B 1 49 ? -4.453 11.016 -3.777 1 98.81 49 ASP B CA 1
ATOM 1384 C C . ASP B 1 49 ? -3.215 10.625 -2.973 1 98.81 49 ASP B C 1
ATOM 1386 O O . ASP B 1 49 ? -2.145 10.391 -3.543 1 98.81 49 ASP B O 1
ATOM 1390 N N . GLU B 1 50 ? -3.311 10.586 -1.705 1 98.81 50 GLU B N 1
ATOM 1391 C CA . GLU B 1 50 ? -2.27 10.117 -0.797 1 98.81 50 GLU B CA 1
ATOM 1392 C C . GLU B 1 50 ? -2.828 9.125 0.214 1 98.81 50 GLU B C 1
ATOM 1394 O O . GLU B 1 50 ? -3.859 9.375 0.84 1 98.81 50 GLU B O 1
ATOM 1399 N N . VAL B 1 51 ? -2.234 7.996 0.343 1 98.94 51 VAL B N 1
ATOM 1400 C CA . VAL B 1 51 ? -2.682 6.953 1.262 1 98.94 51 VAL B CA 1
ATOM 1401 C C . VAL B 1 51 ? -1.742 6.887 2.465 1 98.94 51 VAL B C 1
ATOM 1403 O O . VAL B 1 51 ? -0.52 6.91 2.307 1 98.94 51 VAL B O 1
ATOM 1406 N N . PHE B 1 52 ? -2.256 6.859 3.65 1 98.94 52 PHE B N 1
ATOM 1407 C CA . PHE B 1 52 ? -1.54 6.562 4.887 1 98.94 52 PHE B CA 1
ATO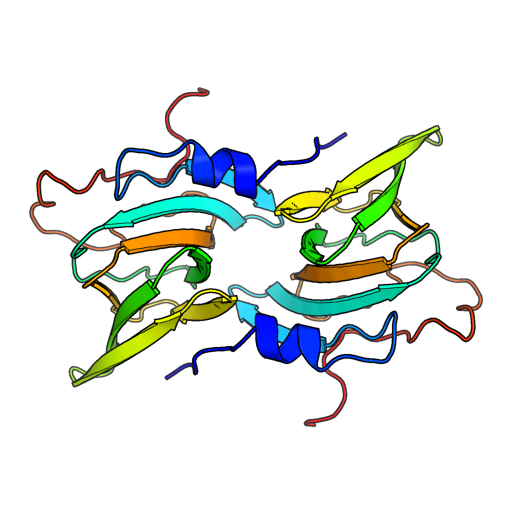M 1408 C C . PHE B 1 52 ? -1.921 5.184 5.414 1 98.94 52 PHE B C 1
ATOM 1410 O O . PHE B 1 52 ? -3.102 4.898 5.621 1 98.94 52 PHE B O 1
ATOM 1417 N N . LEU B 1 53 ? -1.043 4.297 5.594 1 98.94 53 LEU B N 1
ATOM 1418 C CA . LEU B 1 53 ? -1.232 3.016 6.266 1 98.94 53 LEU B CA 1
ATOM 1419 C C . LEU B 1 53 ? -0.364 2.92 7.516 1 98.94 53 LEU B C 1
ATOM 1421 O O . LEU B 1 53 ? 0.86 2.807 7.418 1 98.94 53 LEU B O 1
ATOM 1425 N N . VAL B 1 54 ? -0.975 2.941 8.68 1 98.88 54 VAL B N 1
ATOM 1426 C CA . VAL B 1 54 ? -0.229 2.951 9.938 1 98.88 54 VAL B CA 1
ATOM 1427 C C . VAL B 1 54 ? 0.287 1.546 10.242 1 98.88 54 VAL B C 1
ATOM 1429 O O . VAL B 1 54 ? -0.495 0.597 10.336 1 98.88 54 VAL B O 1
ATOM 1432 N N . GLN B 1 55 ? 1.603 1.463 10.383 1 98.69 55 GLN B N 1
ATOM 1433 C CA . GLN B 1 55 ? 2.221 0.167 10.648 1 98.69 55 GLN B CA 1
ATOM 1434 C C . GLN B 1 55 ? 2.553 0.006 12.125 1 98.69 55 GLN B C 1
ATOM 1436 O O . GLN B 1 55 ? 2.604 -1.114 12.641 1 98.69 55 GLN B O 1
ATOM 1441 N N . GLU B 1 56 ? 2.895 1.041 12.781 1 98.31 56 GLU B N 1
ATOM 1442 C CA . GLU B 1 56 ? 3.182 1.11 14.211 1 98.31 56 GLU B CA 1
ATOM 1443 C C . GLU B 1 56 ? 2.664 2.412 14.82 1 98.31 56 GLU B C 1
ATOM 1445 O O . GLU B 1 56 ? 2.709 3.463 14.18 1 98.31 56 GLU B O 1
ATOM 1450 N N . GLY B 1 57 ? 2.225 2.336 16.094 1 98.56 57 GLY B N 1
ATOM 1451 C CA . GLY B 1 57 ? 1.801 3.527 16.812 1 98.56 57 GLY B CA 1
ATOM 1452 C C . GLY B 1 57 ? 0.446 4.043 16.375 1 98.56 57 GLY B C 1
ATOM 1453 O O . GLY B 1 57 ? -0.441 3.258 16.031 1 98.56 57 GLY B O 1
ATOM 1454 N N . SER B 1 58 ? 0.246 5.324 16.594 1 98.88 58 SER B N 1
ATOM 1455 C CA . SER B 1 58 ? -1.018 5.973 16.266 1 98.88 58 SER B CA 1
ATOM 1456 C C . SER B 1 58 ? -0.81 7.449 15.93 1 98.88 58 SER B C 1
ATOM 1458 O O . SER B 1 58 ? 0.266 8 16.172 1 98.88 58 SER B O 1
ATOM 1460 N N . MET B 1 59 ? -1.804 8.023 15.344 1 98.88 59 MET B N 1
ATOM 1461 C CA . MET B 1 59 ? -1.774 9.43 14.961 1 98.88 59 MET B CA 1
ATOM 1462 C C . MET B 1 59 ? -3.188 9.969 14.758 1 98.88 59 MET B C 1
ATOM 1464 O O . MET B 1 59 ? -4.145 9.195 14.68 1 98.88 59 MET B O 1
ATOM 1468 N N . GLN B 1 60 ? -3.227 11.258 14.719 1 98.88 60 GLN B N 1
ATOM 1469 C CA . GLN B 1 60 ? -4.445 11.922 14.273 1 98.88 60 GLN B CA 1
ATOM 1470 C C . GLN B 1 60 ? -4.258 12.539 12.891 1 98.88 60 GLN B C 1
ATOM 1472 O O . GLN B 1 60 ? -3.139 12.883 12.5 1 98.88 60 GLN B O 1
ATOM 1477 N N . MET B 1 61 ? -5.309 12.586 12.117 1 98.88 61 MET B N 1
ATOM 1478 C CA . MET B 1 61 ? -5.344 13.211 10.797 1 98.88 61 MET B CA 1
ATOM 1479 C C . MET B 1 61 ? -6.371 14.336 10.758 1 98.88 61 MET B C 1
ATOM 1481 O O . MET B 1 61 ? -7.574 14.086 10.812 1 98.88 61 MET B O 1
ATOM 1485 N N . GLY B 1 62 ? -5.926 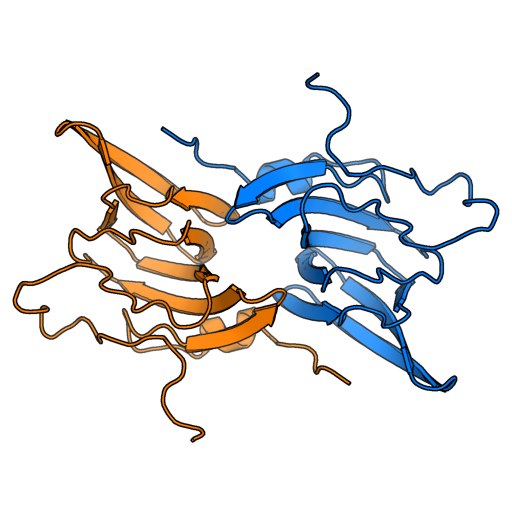15.578 10.773 1 98.75 62 GLY B N 1
ATOM 1486 C CA . GLY B 1 62 ? -6.824 16.688 10.484 1 98.75 62 GLY B CA 1
ATOM 1487 C C . GLY B 1 62 ? -7.184 16.797 9.016 1 98.75 62 GLY B C 1
ATOM 1488 O O . GLY B 1 62 ? -6.324 16.625 8.148 1 98.75 62 GLY B O 1
ATOM 1489 N N . VAL B 1 63 ? -8.414 17.016 8.695 1 98.38 63 VAL B N 1
ATOM 1490 C CA . VAL B 1 63 ? -8.859 17.25 7.324 1 98.38 63 VAL B CA 1
ATOM 1491 C C . VAL B 1 63 ? -9.75 18.484 7.27 1 98.38 63 VAL B C 1
ATOM 1493 O O . VAL B 1 63 ? -10.43 18.812 8.242 1 98.38 63 VAL B O 1
ATOM 1496 N N . ARG B 1 64 ? -9.664 19.141 6.191 1 97.31 64 ARG B N 1
ATOM 1497 C CA . ARG B 1 64 ? -10.477 20.344 5.969 1 97.31 64 ARG B CA 1
ATOM 1498 C C . ARG B 1 64 ? -11.242 20.234 4.656 1 97.31 64 ARG B C 1
ATOM 1500 O O . ARG B 1 64 ? -10.648 20 3.6 1 97.31 64 ARG B O 1
ATOM 1507 N N . GLU B 1 65 ? -12.492 20.312 4.73 1 93.12 65 GLU B N 1
ATOM 1508 C CA . GLU B 1 65 ? -13.406 20.328 3.588 1 93.12 65 GLU B CA 1
ATOM 1509 C C . GLU B 1 65 ? -14.352 21.531 3.656 1 93.12 65 GLU B C 1
ATOM 1511 O O . GLU B 1 65 ? -15.062 21.703 4.645 1 93.12 65 GLU B O 1
ATOM 1516 N N . ALA B 1 66 ? -14.312 22.328 2.662 1 92.06 66 ALA B N 1
ATOM 1517 C CA . ALA B 1 66 ? -15.148 23.531 2.586 1 92.06 66 ALA B CA 1
ATOM 1518 C C . ALA B 1 66 ? -15 24.391 3.838 1 92.06 66 ALA B C 1
ATOM 1520 O O . ALA B 1 66 ? -15.992 24.828 4.418 1 92.06 66 ALA B O 1
ATOM 1521 N N . GLY B 1 67 ? -13.812 24.438 4.289 1 91.25 67 GLY B N 1
ATOM 1522 C CA . GLY B 1 67 ? -13.492 25.312 5.398 1 91.25 67 GLY B CA 1
ATOM 1523 C C . GLY B 1 67 ? -13.781 24.703 6.754 1 91.25 67 GLY B C 1
ATOM 1524 O O . GLY B 1 67 ? -13.508 25.312 7.789 1 91.25 67 GLY B O 1
ATOM 1525 N N . VAL B 1 68 ? -14.383 23.562 6.773 1 96.12 68 VAL B N 1
ATOM 1526 C CA . VAL B 1 68 ? -14.719 22.891 8.031 1 96.12 68 VAL B CA 1
ATOM 1527 C C . VAL B 1 68 ? -13.648 21.859 8.359 1 96.12 68 VAL B C 1
ATOM 1529 O O . VAL B 1 68 ? -13.344 20.984 7.543 1 96.12 68 VAL B O 1
ATOM 1532 N N . GLU B 1 69 ? -13.094 22 9.586 1 97.31 69 GLU B N 1
ATOM 1533 C CA . GLU B 1 69 ? -12.047 21.078 10.031 1 97.31 69 GLU B CA 1
ATOM 1534 C C . GLU B 1 69 ? -12.633 19.906 10.797 1 97.31 69 GLU B C 1
ATOM 1536 O O . GLU B 1 69 ? -13.57 20.062 11.578 1 97.31 69 GLU B O 1
ATOM 1541 N N . SER B 1 70 ? -12.164 18.781 10.555 1 97.38 70 SER B N 1
ATOM 1542 C CA . SER B 1 70 ? -12.43 17.562 11.336 1 97.38 70 SER B CA 1
ATOM 1543 C C . SER B 1 70 ? -11.156 16.75 11.523 1 97.38 70 SER B C 1
ATOM 1545 O O . SER B 1 70 ? -10.117 17.062 10.938 1 97.38 70 SER B O 1
ATOM 1547 N N . ALA B 1 71 ? -11.242 15.852 12.461 1 98 71 ALA B N 1
ATOM 1548 C CA . ALA B 1 71 ? -10.078 15.016 12.734 1 98 71 ALA B CA 1
ATOM 1549 C C . ALA B 1 71 ? -10.477 13.547 12.859 1 98 71 ALA B C 1
ATOM 1551 O O . ALA B 1 71 ? -11.531 13.227 13.422 1 98 71 ALA B O 1
ATOM 1552 N N . LEU B 1 72 ? -9.602 12.688 12.383 1 98.19 72 LEU B N 1
ATOM 1553 C CA . LEU B 1 72 ? -9.727 11.242 12.508 1 98.19 72 LEU B CA 1
ATOM 1554 C C . LEU B 1 72 ? -8.539 10.664 13.273 1 98.19 72 LEU B C 1
ATOM 1556 O O . LEU B 1 72 ? -7.449 11.234 13.258 1 98.19 72 LEU B O 1
ATOM 1560 N N . THR B 1 73 ? -8.867 9.578 13.953 1 98.81 73 THR B N 1
ATOM 1561 C CA . THR B 1 73 ? -7.789 8.836 14.594 1 98.81 73 THR B CA 1
ATOM 1562 C C . THR B 1 73 ? -7.383 7.633 13.742 1 98.81 73 THR B C 1
ATOM 1564 O O . THR B 1 73 ? -8.242 6.902 13.25 1 98.81 73 THR B O 1
ATOM 1567 N N . LEU B 1 74 ? -6.141 7.461 13.523 1 98.88 74 LEU B N 1
ATOM 1568 C CA . LEU B 1 74 ? -5.586 6.285 12.867 1 98.88 74 LEU B CA 1
ATOM 1569 C C . LEU B 1 74 ? -4.719 5.48 13.828 1 98.88 74 LEU B C 1
ATOM 1571 O O . LEU B 1 74 ? -3.75 6.004 14.383 1 98.88 74 LEU B O 1
ATOM 1575 N N . ASN B 1 75 ? -5.113 4.277 14.039 1 98.81 75 ASN B N 1
ATOM 1576 C CA . ASN B 1 75 ? -4.332 3.326 14.828 1 98.81 75 ASN B CA 1
ATOM 1577 C C . ASN B 1 75 ? -3.6 2.328 13.938 1 98.81 7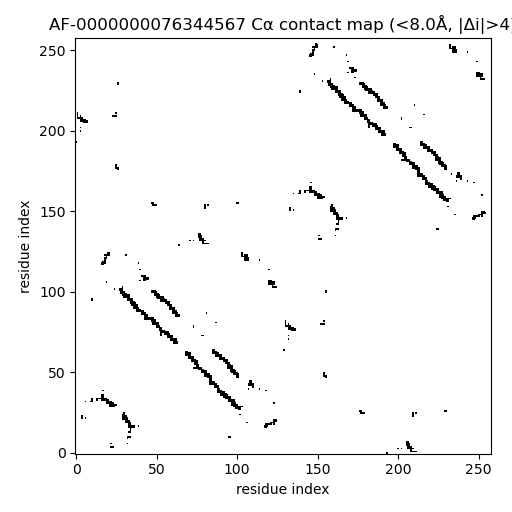5 ASN B C 1
ATOM 1579 O O . ASN B 1 75 ? -3.785 2.326 12.719 1 98.81 75 ASN B O 1
ATOM 1583 N N . LYS B 1 76 ? -2.703 1.529 14.609 1 98.62 76 LYS B N 1
ATOM 1584 C CA . LYS B 1 76 ? -2.006 0.482 13.867 1 98.62 76 LYS B CA 1
ATOM 1585 C C . LYS B 1 76 ? -2.977 -0.321 13.008 1 98.62 76 LYS B C 1
ATOM 1587 O O . LYS B 1 76 ? -3.998 -0.803 13.5 1 98.62 76 LYS B O 1
ATOM 1592 N N . GLY B 1 77 ? -2.66 -0.395 11.703 1 98.44 77 GLY B N 1
ATOM 1593 C CA . GLY B 1 77 ? -3.469 -1.194 10.789 1 98.44 77 GLY B CA 1
ATOM 1594 C C . GLY B 1 77 ? -4.527 -0.385 10.07 1 98.44 77 GLY B C 1
ATOM 1595 O O . GLY B 1 77 ? -5.125 -0.86 9.102 1 98.44 77 GLY B O 1
ATOM 1596 N N . ASP B 1 78 ? -4.793 0.816 10.539 1 98.88 78 ASP B N 1
ATOM 1597 C CA . ASP B 1 78 ? -5.766 1.681 9.883 1 98.88 78 ASP B CA 1
ATOM 1598 C C . ASP B 1 78 ? -5.176 2.312 8.625 1 98.88 78 ASP B C 1
ATOM 1600 O O . ASP B 1 78 ? -3.99 2.648 8.586 1 98.88 78 ASP B O 1
ATOM 1604 N N . LEU B 1 79 ? -5.961 2.434 7.578 1 98.94 79 LEU B N 1
ATOM 1605 C CA . LEU B 1 79 ? -5.633 3.074 6.309 1 98.94 79 LEU B CA 1
ATOM 1606 C C . LEU B 1 79 ? -6.566 4.25 6.039 1 98.94 79 LEU B C 1
ATOM 1608 O O . LEU B 1 79 ? -7.77 4.168 6.301 1 98.94 79 LEU B O 1
ATOM 1612 N N . TYR B 1 80 ? -6.043 5.32 5.586 1 98.94 80 TYR B N 1
ATOM 1613 C CA . TYR B 1 80 ? -6.848 6.473 5.188 1 98.94 80 TYR B CA 1
ATOM 1614 C C . TYR B 1 80 ? -6.375 7.031 3.852 1 98.94 80 TYR B C 1
ATOM 1616 O O . TYR B 1 80 ? -5.176 7.176 3.623 1 98.94 80 TYR B O 1
ATOM 1624 N N . VAL B 1 81 ? -7.285 7.258 2.979 1 98.88 81 VAL B N 1
ATOM 1625 C CA . VAL B 1 81 ? -7.004 7.883 1.69 1 98.88 81 VAL B CA 1
ATOM 1626 C C . VAL B 1 81 ? -7.348 9.367 1.751 1 98.88 81 VAL B C 1
ATOM 1628 O O . VAL B 1 81 ? -8.508 9.742 1.936 1 98.88 81 VAL B O 1
ATOM 1631 N N . VAL B 1 82 ? -6.363 10.203 1.676 1 98.75 82 VAL B N 1
ATOM 1632 C CA . VAL B 1 82 ? -6.578 11.641 1.493 1 98.75 82 VAL B CA 1
ATOM 1633 C C . VAL B 1 82 ? -6.859 11.938 0.022 1 98.75 82 VAL B C 1
ATOM 1635 O O . VAL B 1 82 ? -5.977 11.789 -0.827 1 98.75 82 VAL B O 1
ATOM 1638 N N . PRO B 1 83 ? -8.055 12.367 -0.306 1 98.19 83 PRO B N 1
ATOM 1639 C CA . PRO B 1 83 ? -8.344 12.656 -1.711 1 98.19 83 PRO B CA 1
ATOM 1640 C C . PRO B 1 83 ? -7.504 13.805 -2.262 1 98.19 83 PRO B C 1
ATOM 1642 O O . PRO B 1 83 ? -7.156 14.727 -1.523 1 98.19 83 PRO B O 1
ATOM 1645 N N . MET B 1 84 ? -7.242 13.656 -3.576 1 97.94 84 MET B N 1
ATOM 1646 C CA . MET B 1 84 ? -6.59 14.75 -4.285 1 97.94 84 MET B CA 1
ATOM 1647 C C . MET B 1 84 ? -7.254 16.078 -3.959 1 97.94 84 MET B C 1
AT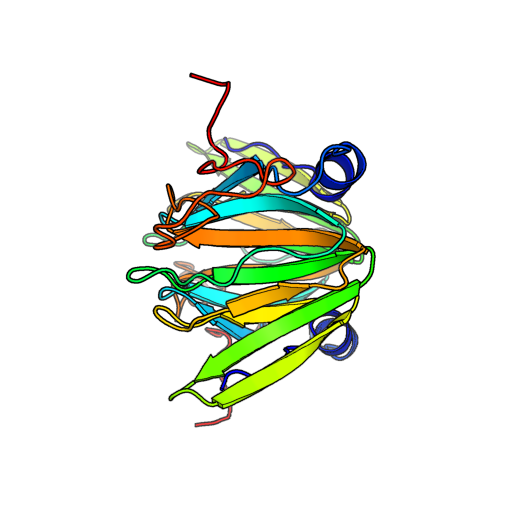OM 1649 O O . MET B 1 84 ? -8.484 16.188 -3.947 1 97.94 84 MET B O 1
ATOM 1653 N N . GLY B 1 85 ? -6.441 17.078 -3.576 1 97.81 85 GLY B N 1
ATOM 1654 C CA . GLY B 1 85 ? -6.934 18.422 -3.348 1 97.81 85 GLY B CA 1
ATOM 1655 C C . GLY B 1 85 ? -7.391 18.656 -1.921 1 97.81 85 GLY B C 1
ATOM 1656 O O . GLY B 1 85 ? -7.602 19.797 -1.513 1 97.81 85 GLY B O 1
ATOM 1657 N N . GLN B 1 86 ? -7.625 17.656 -1.137 1 97.88 86 GLN B N 1
ATOM 1658 C CA . GLN B 1 86 ? -8.102 17.828 0.233 1 97.88 86 GLN B CA 1
ATOM 1659 C C . GLN B 1 86 ? -6.98 18.328 1.143 1 97.88 86 GLN B C 1
ATOM 1661 O O . GLN B 1 86 ? -5.891 17.75 1.176 1 97.88 86 GLN B O 1
ATOM 1666 N N . GLU B 1 87 ? -7.234 19.375 1.823 1 98.25 87 GLU B N 1
ATOM 1667 C CA . GLU B 1 87 ? -6.289 19.828 2.838 1 98.25 87 GLU B CA 1
ATOM 1668 C C . GLU B 1 87 ? -6.23 18.859 4.016 1 98.25 87 GLU B C 1
ATOM 1670 O O . GLU B 1 87 ? -7.27 18.391 4.496 1 98.25 87 GLU B O 1
ATOM 1675 N N . HIS B 1 88 ? -5.023 18.516 4.453 1 98.81 88 HIS B N 1
ATOM 1676 C CA . HIS B 1 88 ? -4.867 17.547 5.539 1 98.81 88 HIS B CA 1
ATOM 1677 C C . HIS B 1 88 ? -3.613 17.844 6.359 1 98.81 88 HIS B C 1
ATOM 1679 O O . HIS B 1 88 ? -2.723 18.562 5.902 1 98.81 88 HIS B O 1
ATOM 1685 N N . ARG B 1 89 ? -3.586 17.406 7.582 1 98.75 89 ARG B N 1
ATOM 1686 C CA . ARG B 1 89 ? -2.492 17.625 8.523 1 98.75 89 ARG B CA 1
ATOM 1687 C C . ARG B 1 89 ? -2.381 16.469 9.508 1 98.75 89 ARG B C 1
ATOM 1689 O O . ARG B 1 89 ? -3.172 16.359 10.453 1 98.75 89 ARG B O 1
ATOM 1696 N N . PRO B 1 90 ? -1.366 15.547 9.297 1 98.88 90 PRO B N 1
ATOM 1697 C CA . PRO B 1 90 ? -1.055 14.648 10.406 1 98.88 90 PRO B CA 1
ATOM 1698 C C . PRO B 1 90 ? -0.65 15.398 11.68 1 98.88 90 PRO B C 1
ATOM 1700 O O . PRO B 1 90 ? 0.12 16.359 11.609 1 98.88 90 PRO B O 1
ATOM 1703 N N . PHE B 1 91 ? -1.183 14.953 12.852 1 98.81 91 PHE B N 1
ATOM 1704 C CA . PHE B 1 91 ? -0.786 15.602 14.102 1 98.81 91 PHE B CA 1
ATOM 1705 C C . PHE B 1 91 ? -0.947 14.648 15.281 1 98.81 91 PHE B C 1
ATOM 1707 O O . PHE B 1 91 ? -1.461 13.539 15.117 1 98.81 91 PHE B O 1
ATOM 1714 N N . ASN B 1 92 ? -0.362 15.109 16.453 1 98.75 92 ASN B N 1
ATOM 1715 C CA . ASN B 1 92 ? -0.339 14.234 17.625 1 98.75 92 ASN B CA 1
ATOM 1716 C C . ASN B 1 92 ? 0.144 12.836 17.266 1 98.75 92 ASN B C 1
ATOM 1718 O O . ASN B 1 92 ? -0.487 11.836 17.625 1 98.75 92 ASN B O 1
ATOM 1722 N N . ALA B 1 93 ? 1.255 12.797 16.547 1 98.75 93 ALA B N 1
ATOM 1723 C CA . ALA B 1 93 ? 1.668 11.531 15.945 1 98.75 93 ALA B CA 1
ATOM 1724 C C . ALA B 1 93 ? 2.83 10.914 16.719 1 98.75 93 ALA B C 1
ATOM 1726 O O . ALA B 1 93 ? 3.719 11.625 17.188 1 98.75 93 ALA B O 1
ATOM 1727 N N . ASP B 1 94 ? 2.82 9.758 16.953 1 98.81 94 ASP B N 1
ATOM 1728 C CA . ASP B 1 94 ? 3.906 8.82 17.219 1 98.81 94 ASP B CA 1
ATOM 1729 C C . ASP B 1 94 ? 3.676 7.5 16.5 1 98.81 94 ASP B C 1
ATOM 1731 O O . ASP B 1 94 ? 3.1 6.566 17.062 1 98.81 94 ASP B O 1
ATOM 1735 N N . ALA B 1 95 ? 4.125 7.52 15.227 1 98.81 95 ALA B N 1
ATOM 1736 C CA . ALA B 1 95 ? 3.707 6.418 14.367 1 98.81 95 ALA B CA 1
ATOM 1737 C C . ALA B 1 95 ? 4.719 6.176 13.25 1 98.81 95 ALA B C 1
ATOM 1739 O O . ALA B 1 95 ? 5.406 7.105 12.812 1 98.81 95 ALA B O 1
ATOM 1740 N N . ARG B 1 96 ? 4.867 4.977 12.82 1 98.88 96 ARG B N 1
ATOM 1741 C CA . ARG B 1 96 ? 5.539 4.586 11.586 1 98.88 96 ARG B CA 1
ATOM 1742 C C . ARG B 1 96 ? 4.531 4.176 10.516 1 98.88 96 ARG B C 1
ATOM 1744 O O . ARG B 1 96 ? 3.641 3.361 10.773 1 98.88 96 ARG B O 1
ATOM 1751 N N . VAL B 1 97 ? 4.711 4.816 9.344 1 98.81 97 VAL B N 1
ATOM 1752 C CA . VAL B 1 97 ? 3.621 4.816 8.375 1 98.81 97 VAL B CA 1
ATOM 1753 C C . VAL B 1 97 ? 4.168 4.531 6.977 1 98.81 97 VAL B C 1
ATOM 1755 O O . VAL B 1 97 ? 5.277 4.953 6.637 1 98.81 97 VAL B O 1
ATOM 1758 N N . LEU B 1 98 ? 3.404 3.752 6.195 1 98.88 98 LEU B N 1
ATOM 1759 C CA . LEU B 1 98 ? 3.615 3.701 4.754 1 98.88 98 LEU B CA 1
ATOM 1760 C C . LEU B 1 98 ? 2.779 4.758 4.043 1 98.88 98 LEU B C 1
ATOM 1762 O O . LEU B 1 98 ? 1.612 4.965 4.383 1 98.88 98 LEU B O 1
ATOM 1766 N N . LEU B 1 99 ? 3.389 5.41 3.115 1 98.81 99 LEU B N 1
ATOM 1767 C CA . LEU B 1 99 ? 2.707 6.363 2.244 1 98.81 99 LEU B CA 1
ATOM 1768 C C . LEU B 1 99 ? 2.664 5.852 0.809 1 98.81 99 LEU B C 1
ATOM 1770 O O . LEU B 1 99 ? 3.641 5.277 0.32 1 98.81 99 LEU B O 1
ATOM 1774 N N . PHE B 1 100 ? 1.58 5.941 0.18 1 98.88 100 PHE B N 1
ATOM 1775 C CA . PHE B 1 100 ? 1.428 5.684 -1.247 1 98.88 100 PHE B CA 1
ATOM 1776 C C . PHE B 1 100 ? 0.935 6.93 -1.975 1 98.88 100 PHE B C 1
ATOM 1778 O O . PHE B 1 100 ? -0.081 7.516 -1.595 1 98.88 100 PHE B O 1
ATOM 1785 N N . GLU B 1 101 ? 1.56 7.375 -2.943 1 98.75 101 GLU B N 1
ATOM 1786 C CA . GLU B 1 101 ? 1.227 8.586 -3.686 1 98.75 101 GLU B CA 1
ATOM 1787 C C . GLU B 1 101 ? 1.973 8.641 -5.016 1 98.75 101 GLU B C 1
ATOM 1789 O O . GLU B 1 101 ? 2.857 7.824 -5.273 1 98.75 101 GLU B O 1
ATOM 1794 N N . LYS B 1 102 ? 1.534 9.586 -5.863 1 98.56 102 LYS B N 1
ATOM 1795 C CA . LYS B 1 102 ? 2.189 9.773 -7.152 1 98.56 102 LYS B CA 1
ATOM 1796 C C . LYS B 1 102 ? 3.695 9.953 -6.984 1 98.56 102 LYS B C 1
ATOM 1798 O O . LYS B 1 102 ? 4.141 10.68 -6.09 1 98.56 102 LYS B O 1
ATOM 1803 N N . ARG B 1 103 ? 4.422 9.273 -7.863 1 97.88 103 ARG B N 1
ATOM 1804 C CA . ARG B 1 103 ? 5.875 9.383 -7.848 1 97.88 103 ARG B CA 1
ATOM 1805 C C . ARG B 1 103 ? 6.312 10.844 -7.934 1 97.88 103 ARG B C 1
ATOM 1807 O O . ARG B 1 103 ? 5.77 11.609 -8.734 1 97.88 103 ARG B O 1
ATOM 1814 N N . GLY B 1 104 ? 7.246 11.25 -7.086 1 96.44 104 GLY B N 1
ATOM 1815 C CA . GLY B 1 104 ? 7.816 12.586 -7.141 1 96.44 104 GLY B CA 1
ATOM 1816 C C . GLY B 1 104 ? 7.078 13.586 -6.273 1 96.44 104 GLY B C 1
ATOM 1817 O O . GLY B 1 104 ? 7.48 14.742 -6.176 1 96.44 104 GLY B O 1
ATOM 1818 N N . THR B 1 105 ? 6.008 13.195 -5.629 1 98 105 THR B N 1
ATOM 1819 C CA . THR B 1 105 ? 5.246 14.094 -4.773 1 98 105 THR B CA 1
ATOM 1820 C C . THR B 1 105 ? 6.109 14.617 -3.625 1 98 105 THR B C 1
ATOM 1822 O O . THR B 1 105 ? 6.746 13.836 -2.918 1 98 105 THR B O 1
ATOM 1825 N N . VAL B 1 106 ? 6.137 15.898 -3.537 1 97.69 106 VAL B N 1
ATOM 1826 C CA . VAL B 1 106 ? 6.805 16.531 -2.406 1 97.69 106 VAL B CA 1
ATOM 1827 C C . VAL B 1 106 ? 5.895 16.5 -1.181 1 97.69 106 VAL B C 1
ATOM 1829 O O . VAL B 1 106 ? 4.703 16.812 -1.277 1 97.69 106 VAL B O 1
ATOM 1832 N N . ASN B 1 107 ? 6.445 16.156 0.044 1 98.06 107 ASN B N 1
ATOM 1833 C CA . ASN B 1 107 ? 5.629 15.852 1.214 1 98.06 107 ASN B CA 1
ATOM 1834 C C . ASN B 1 107 ? 4.91 17.094 1.737 1 98.06 107 ASN B C 1
ATOM 1836 O O . ASN B 1 107 ? 3.873 16.984 2.395 1 98.06 107 ASN B O 1
ATOM 1840 N N . THR B 1 108 ? 5.273 18.297 1.425 1 98.31 108 THR B N 1
ATOM 1841 C CA . THR B 1 108 ? 4.629 19.5 1.936 1 98.31 108 THR B CA 1
ATOM 1842 C C . THR B 1 108 ? 3.594 20.016 0.942 1 98.31 108 THR B C 1
ATOM 1844 O O . THR B 1 108 ? 2.973 21.062 1.173 1 98.31 108 THR B O 1
ATOM 1847 N N . GLY B 1 109 ? 3.469 19.266 -0.161 1 97.81 109 GLY B N 1
ATOM 1848 C CA . GLY B 1 109 ? 2.436 19.594 -1.133 1 97.81 109 GLY B CA 1
ATOM 1849 C C . GLY B 1 109 ? 2.514 21.031 -1.628 1 97.81 109 GLY B C 1
ATOM 1850 O O . GLY B 1 109 ? 3.576 21.484 -2.047 1 97.81 109 GLY B O 1
ATOM 1851 N N . ASP B 1 110 ? 1.399 21.703 -1.517 1 96.12 110 ASP B N 1
ATOM 1852 C CA . ASP B 1 110 ? 1.269 23.062 -2.07 1 96.12 110 ASP B CA 1
ATOM 1853 C C . ASP B 1 110 ? 1.554 24.109 -1.008 1 96.12 110 ASP B C 1
ATOM 1855 O O . ASP B 1 110 ? 1.264 25.297 -1.21 1 96.12 110 ASP B O 1
ATOM 1859 N N . PHE B 1 111 ? 2.062 23.703 0.017 1 96.5 111 PHE B N 1
ATOM 1860 C CA . PHE B 1 111 ? 2.344 24.641 1.101 1 96.5 111 PHE B CA 1
ATOM 1861 C C . PHE B 1 111 ? 3.324 25.703 0.647 1 96.5 111 PHE B C 1
ATOM 1863 O O . PHE B 1 111 ? 4.383 25.391 0.096 1 96.5 111 PHE B O 1
ATOM 1870 N N . GLU B 1 112 ? 3.023 26.984 0.881 1 94.69 112 GLU B N 1
ATOM 1871 C CA . GLU B 1 112 ? 3.844 28.109 0.422 1 94.69 112 GLU B CA 1
ATOM 1872 C C . GLU B 1 112 ? 4.484 28.844 1.596 1 94.69 112 GLU B C 1
ATOM 1874 O O . GLU B 1 112 ? 5.234 29.797 1.401 1 94.69 112 GLU B O 1
ATOM 1879 N N . GLY B 1 113 ? 4.355 28.516 2.762 1 95.31 113 GLY B N 1
ATOM 1880 C CA . GLY B 1 113 ? 4.918 29.188 3.924 1 95.31 113 GLY B CA 1
ATOM 1881 C C . GLY B 1 113 ? 6.305 28.688 4.289 1 95.31 113 GLY B C 1
ATOM 1882 O O . GLY B 1 113 ? 6.949 28 3.496 1 95.31 113 GLY B O 1
ATOM 1883 N N . GLU B 1 114 ? 6.797 29.188 5.379 1 96.88 114 GLU B N 1
ATOM 1884 C CA . GLU B 1 114 ? 8.062 28.688 5.906 1 96.88 114 GLU B CA 1
ATOM 1885 C C . GLU B 1 114 ? 7.879 27.312 6.559 1 96.88 114 GLU B C 1
ATOM 1887 O O . GLU B 1 114 ? 7.078 27.172 7.484 1 96.88 114 GLU B O 1
ATOM 1892 N N . VAL B 1 115 ? 8.586 26.375 6.07 1 96.94 115 VAL B N 1
ATOM 1893 C CA . VAL B 1 115 ? 8.492 25.016 6.605 1 96.94 115 VAL B CA 1
ATOM 1894 C C . VAL B 1 115 ? 9.195 24.953 7.961 1 96.94 115 VAL B C 1
ATOM 1896 O O . VAL B 1 115 ? 10.359 25.328 8.078 1 96.94 115 VAL B O 1
ATOM 1899 N N . PRO B 1 116 ? 8.422 24.516 8.953 1 96.94 116 PRO B N 1
ATOM 1900 C CA . PRO B 1 116 ? 9.078 24.406 10.258 1 96.94 116 PRO B CA 1
ATOM 1901 C C . PRO B 1 116 ? 10.352 23.578 10.211 1 96.94 116 PRO B C 1
ATOM 1903 O O . PRO B 1 116 ? 10.453 22.625 9.43 1 96.94 116 PRO B O 1
ATOM 1906 N N . GLY B 1 117 ? 11.344 23.828 11.078 1 95.25 117 GLY B N 1
ATOM 1907 C CA . GLY B 1 117 ? 12.68 23.25 11.07 1 95.25 117 GLY B CA 1
ATOM 1908 C C . GLY B 1 117 ? 12.68 21.734 11.242 1 95.25 117 GLY B C 1
ATOM 1909 O O . GLY B 1 117 ? 13.586 21.047 10.766 1 95.25 117 GLY B O 1
ATOM 1910 N N . HIS B 1 118 ? 11.703 21.203 11.961 1 96.12 118 HIS B N 1
ATOM 1911 C CA . HIS B 1 118 ? 11.68 19.781 12.25 1 96.12 118 HIS B CA 1
ATOM 1912 C C . HIS B 1 118 ? 11.141 18.984 11.07 1 96.12 118 HIS B C 1
ATOM 1914 O O . HIS B 1 118 ? 11.125 17.75 11.109 1 96.12 118 HIS B O 1
ATOM 1920 N N . ILE B 1 119 ? 10.641 19.641 10.086 1 96.56 119 ILE B N 1
ATOM 1921 C CA . ILE B 1 119 ? 10.102 18.984 8.898 1 96.56 119 ILE B CA 1
ATOM 1922 C C . ILE B 1 119 ? 11.133 19.047 7.77 1 96.56 119 ILE B C 1
ATOM 1924 O O . ILE B 1 119 ? 11.609 20.125 7.41 1 96.56 119 ILE B O 1
ATOM 1928 N N . HIS B 1 120 ? 11.477 17.891 7.234 1 95.25 120 HIS B N 1
ATOM 1929 C CA . HIS B 1 120 ? 12.32 17.797 6.043 1 95.25 120 HIS B CA 1
ATOM 1930 C C . HIS B 1 120 ? 11.469 17.781 4.773 1 95.25 120 HIS B C 1
ATOM 1932 O O . HIS B 1 120 ? 10.758 16.812 4.504 1 95.25 120 HIS B O 1
ATOM 1938 N N . GLN B 1 121 ? 11.555 18.859 4.047 1 96 121 GLN B N 1
ATOM 1939 C CA . GLN B 1 121 ? 10.828 18.906 2.783 1 96 121 GLN B CA 1
ATOM 1940 C C . GLN B 1 121 ? 11.539 18.094 1.705 1 96 121 GLN B C 1
ATOM 1942 O O . GLN B 1 121 ? 12.711 18.359 1.399 1 96 121 GLN B O 1
ATOM 1947 N N . THR B 1 122 ? 10.875 17.094 1.115 1 95.75 122 THR B N 1
ATOM 1948 C CA . THR B 1 122 ? 11.523 16.141 0.216 1 95.75 122 THR B CA 1
ATOM 1949 C C . THR B 1 122 ? 10.484 15.344 -0.566 1 95.75 122 THR B C 1
ATOM 1951 O O . THR B 1 122 ? 9.32 15.266 -0.162 1 95.75 122 THR B O 1
ATOM 1954 N N . ASP B 1 123 ? 10.867 14.797 -1.695 1 95.19 123 ASP B N 1
ATOM 1955 C CA . ASP B 1 123 ? 10.016 13.859 -2.416 1 95.19 123 ASP B CA 1
ATOM 1956 C C . ASP B 1 123 ? 10.367 12.414 -2.07 1 95.19 123 ASP B C 1
ATOM 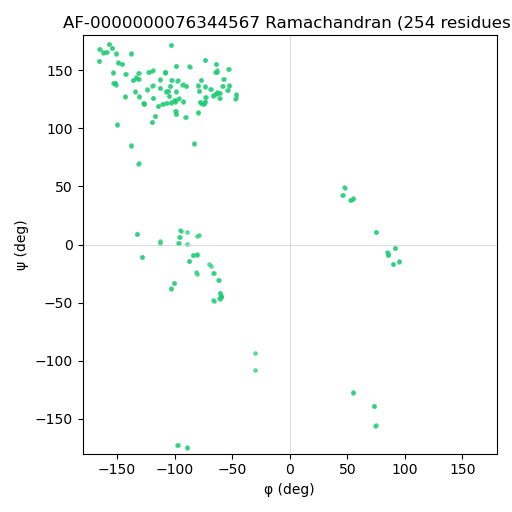1958 O O . ASP B 1 123 ? 9.852 11.477 -2.678 1 95.19 123 ASP B O 1
ATOM 1962 N N . GLY B 1 124 ? 11.227 12.219 -1.137 1 93 124 GLY B N 1
ATOM 1963 C CA . GLY B 1 124 ? 11.594 10.906 -0.632 1 93 124 GLY B CA 1
ATOM 1964 C C . GLY B 1 124 ? 12.68 10.234 -1.451 1 93 124 GLY B C 1
ATOM 1965 O O . GLY B 1 124 ? 13.062 9.094 -1.174 1 93 124 GLY B O 1
ATOM 1966 N N . ARG B 1 125 ? 13.133 10.766 -2.715 1 84.38 125 ARG B N 1
ATOM 1967 C CA . ARG B 1 125 ? 14.125 10.156 -3.596 1 84.38 125 ARG B CA 1
ATOM 1968 C C . ARG B 1 125 ? 15.531 10.617 -3.244 1 84.38 125 ARG B C 1
ATOM 1970 O O . ARG B 1 125 ? 16.484 10.32 -3.965 1 84.38 125 ARG B O 1
ATOM 1977 N N . SER B 1 126 ? 15.789 11.227 -2.248 1 59.84 126 SER B N 1
ATOM 1978 C CA . SER B 1 126 ? 17.062 11.883 -2.018 1 59.84 126 SER B CA 1
ATOM 1979 C C . SER B 1 126 ? 18.203 11.156 -2.734 1 59.84 126 SER B C 1
ATOM 1981 O O . SER B 1 126 ? 18.953 11.758 -3.504 1 59.84 126 SER B O 1
ATOM 1983 N N . GLY B 1 127 ? 19.375 10.266 -2.039 1 41.38 127 GLY B N 1
ATOM 1984 C CA . GLY B 1 127 ? 20.812 10.242 -2.266 1 41.38 127 GLY B CA 1
ATOM 1985 C C . GLY B 1 127 ? 21.219 9.398 -3.461 1 41.38 127 GLY B C 1
ATOM 1986 O O . GLY B 1 127 ? 22.406 9.172 -3.695 1 41.38 127 GLY B O 1
ATOM 1987 N N . SER B 1 128 ? 20.484 8.445 -3.914 1 33.84 128 SER B N 1
ATOM 1988 C CA . SER B 1 128 ? 21.297 7.676 -4.852 1 33.84 128 SER B CA 1
ATOM 1989 C C . SER B 1 128 ? 21.391 8.367 -6.203 1 33.84 128 SER B C 1
ATOM 1991 O O . SER B 1 128 ? 20.594 8.094 -7.105 1 33.84 128 SER B O 1
ATOM 1993 N N . ASP B 1 129 ? 20.953 9.562 -6.422 1 28.16 129 ASP B N 1
ATOM 1994 C CA . ASP B 1 129 ? 21.703 9.961 -7.609 1 28.16 129 ASP B CA 1
ATOM 1995 C C . ASP B 1 129 ? 23.219 9.844 -7.371 1 28.16 129 ASP B C 1
ATOM 1997 O O . ASP B 1 129 ? 23.703 10.148 -6.281 1 28.16 129 ASP B O 1
#

Nearest PDB structures (foldseek):
  1yfy-assembly1_A-2  TM=7.320E-01  e=7.933E-06  Cupriavidus metallidurans
  6d60-assembly1_A  TM=7.263E-01  e=1.588E-05  Cupriavidus metallidurans CH34
  5v27-assembly1_A  TM=7.577E-01  e=3.013E-05  Cupriavidus metallidurans CH34
  6bvr-assembly1_A  TM=7.177E-01  e=2.074E-05  Cupriavidus metallidurans
  6bvp-assembly1_A  TM=7.168E-01  e=2.708E-05  Cupriavidus metallidurans

Organism: Vanrija humicola (NCBI:txid5417)

Foldseek 3Di:
DDDDFDQVVVLVPDDAAQQWAFRDDDPQKTKTKGFHDAKFDWAFAQPKKKKKAFQAFKWKKWWDDPRDIDIDIDHHGDMDIHDHPIIMMIHPDGTMIIMMMGQQAWPRHPDDDDGDPSHDTGSNHPDPD/DDDDFDQVVVLVPDDAAQQWAFRDDDPQKTKTKGFHDAKFDWAFAQPKKKKKAFQAFKWKKWWADPRDIDIDIDHHGDMDIHDHPIIMMIHPDGTMIIMMMGQQQWPRHPDDDDGDPSHDTGSNHPDPD

Radius of gyration: 18.36 Å; Cα contacts (8 Å, |Δi|>4): 668; chains: 2; bounding box: 45×54×38 Å

InterPro domains:
  IPR001929 Germin [PR00325] (43-63)
  IPR001929 Germin [PR00325] (72-92)
  IPR011051 RmlC-like cupin domain superfamily [SSF51182] (6-111)
  IPR013096 Cupin 2, conserved barrel [PF07883] (39-94)
  IPR014710 RmlC-like jelly roll fold [G3DSA:2.60.120.10] (3-108)
  IPR052044 Polyketide Synthase Associated Protein [PTHR36114] (12-108)

Sequence (258 aa):
MPAVVPIIDQLSAIDTPWDPRQAATFNGQDIKVVYLQGDFIWHSHSDTDEVFLVQEGSMQMGVREAGVESALTLNKGDLYVVPMGQEHRPFNADARVLLFEKRGTVNTGDFEGEVPGHIHQTDGRSGSDMPAVVPIIDQLSAIDTPWDPRQAATFNGQDIKVVYLQGDFIWHSHSDTDEVFLVQEGSMQMGVREAGVESALTLNKGDLYVVPMGQEHRPFNADARVLLFEKRGTVNTGDFEGEVPGHIHQTDGRSGSD

pLDDT: mean 95.69, std 10.34, range [28.16, 98.94]